Protein AF-A0A9P9JFK7-F1 (afdb_monomer_lite)

Structure (mmCIF, N/CA/C/O backbone):
data_AF-A0A9P9JFK7-F1
#
_entry.id   AF-A0A9P9JFK7-F1
#
loop_
_atom_site.group_PDB
_atom_site.id
_atom_site.type_symbol
_atom_site.label_atom_id
_atom_site.label_alt_id
_atom_site.label_comp_id
_atom_site.label_asym_id
_atom_site.label_entity_id
_atom_site.label_seq_id
_atom_site.pdbx_PDB_ins_code
_atom_site.Cartn_x
_atom_site.Cartn_y
_atom_site.Cartn_z
_atom_site.occupancy
_atom_site.B_iso_or_equiv
_atom_site.auth_seq_id
_atom_site.auth_comp_id
_atom_si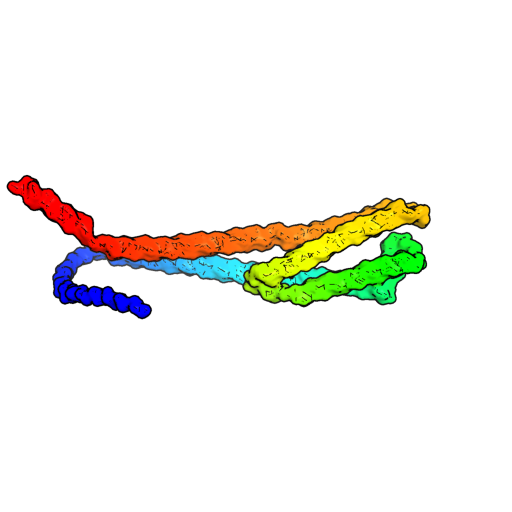te.auth_asym_id
_atom_site.auth_atom_id
_atom_site.pdbx_PDB_model_num
ATOM 1 N N . MET A 1 1 ? -0.929 -32.635 46.519 1.00 43.97 1 MET A N 1
ATOM 2 C CA . MET A 1 1 ? -2.375 -32.685 46.821 1.00 43.97 1 MET A CA 1
ATOM 3 C C . MET A 1 1 ? -2.614 -31.810 48.036 1.00 43.97 1 MET A C 1
ATOM 5 O O . MET A 1 1 ? -2.238 -32.210 49.127 1.00 43.97 1 MET A O 1
ATOM 9 N N . ALA A 1 2 ? -3.099 -30.586 47.836 1.00 44.00 2 ALA A N 1
ATOM 10 C CA . ALA A 1 2 ? -3.353 -29.642 48.920 1.00 44.00 2 ALA A CA 1
ATOM 11 C C . ALA A 1 2 ? -4.861 -29.598 49.185 1.00 44.00 2 ALA A C 1
ATOM 13 O O . ALA A 1 2 ? -5.643 -29.250 48.302 1.00 44.00 2 ALA A O 1
ATOM 14 N N . THR A 1 3 ? -5.247 -30.025 50.381 1.00 51.81 3 THR A N 1
ATOM 15 C CA . THR A 1 3 ? -6.628 -30.091 50.855 1.00 51.81 3 THR A CA 1
ATOM 16 C C . THR A 1 3 ? -7.086 -28.685 51.229 1.00 51.81 3 THR A C 1
ATOM 18 O O . THR A 1 3 ? -6.552 -28.082 52.158 1.00 51.81 3 THR A O 1
ATOM 21 N N . VAL A 1 4 ? -8.043 -28.145 50.474 1.00 56.25 4 VAL A N 1
ATOM 22 C CA . VAL A 1 4 ? -8.645 -26.830 50.721 1.00 56.25 4 VAL A CA 1
ATOM 23 C C . VAL A 1 4 ? -9.838 -27.015 51.651 1.00 56.25 4 VAL A C 1
ATOM 25 O O . VAL A 1 4 ? -10.854 -27.593 51.272 1.00 56.25 4 VAL A O 1
ATOM 28 N N . THR A 1 5 ? -9.695 -26.537 52.883 1.00 56.34 5 THR A N 1
ATOM 29 C CA . THR A 1 5 ? -10.728 -26.582 53.921 1.00 56.34 5 THR A CA 1
ATOM 30 C C . THR A 1 5 ? -11.676 -25.397 53.750 1.00 56.34 5 THR A C 1
ATOM 32 O O . THR A 1 5 ? -11.277 -24.246 53.914 1.00 56.34 5 THR A O 1
ATOM 35 N N . THR A 1 6 ? -12.933 -25.670 53.403 1.00 52.72 6 THR A N 1
ATOM 36 C CA . THR A 1 6 ? -14.000 -24.667 53.262 1.00 52.72 6 THR A CA 1
ATOM 37 C C . THR A 1 6 ? -14.708 -24.471 54.610 1.00 52.72 6 THR A C 1
ATOM 39 O O . THR A 1 6 ? -15.207 -25.455 55.160 1.00 52.72 6 THR A O 1
ATOM 42 N N . PRO A 1 7 ? -14.785 -23.251 55.176 1.00 58.31 7 PRO A N 1
ATOM 43 C CA . PRO A 1 7 ? -15.560 -23.017 56.389 1.00 58.31 7 PRO A CA 1
ATOM 44 C C . PRO A 1 7 ? -17.049 -22.837 56.057 1.00 58.31 7 PRO A C 1
ATOM 46 O O . PRO A 1 7 ? -17.429 -21.992 55.248 1.00 58.31 7 PRO A O 1
ATOM 49 N N . LEU A 1 8 ? -17.891 -23.643 56.705 1.00 50.69 8 LEU A N 1
ATOM 50 C CA . LEU A 1 8 ? -19.347 -23.505 56.718 1.00 50.69 8 LEU A CA 1
ATOM 51 C C . LEU A 1 8 ? -19.735 -22.341 57.641 1.00 50.69 8 LEU A C 1
ATOM 53 O O . LEU A 1 8 ? -19.472 -22.390 58.842 1.00 50.69 8 LEU A O 1
ATOM 57 N N . LEU A 1 9 ? -20.354 -21.300 57.077 1.00 51.19 9 LEU A N 1
ATOM 58 C CA . LEU A 1 9 ? -20.913 -20.179 57.835 1.00 51.19 9 LEU A CA 1
ATOM 59 C C . LEU A 1 9 ? -22.378 -20.442 58.233 1.00 51.19 9 LEU A C 1
ATOM 61 O O . LEU A 1 9 ? -23.133 -21.024 57.450 1.00 51.19 9 LEU A O 1
ATOM 65 N N . PRO A 1 10 ? -22.794 -19.992 59.430 1.00 49.00 10 PRO A N 1
ATOM 66 C CA . PRO A 1 10 ? -24.147 -20.163 59.937 1.00 49.00 10 PRO A CA 1
ATOM 67 C C . PRO A 1 10 ? -25.133 -19.211 59.242 1.00 49.00 10 PRO A C 1
ATOM 69 O O . PRO A 1 10 ? -24.972 -17.991 59.251 1.00 49.00 10 PRO A O 1
ATOM 72 N N . LEU A 1 11 ? -26.192 -19.790 58.675 1.00 43.53 11 LEU A N 1
ATOM 73 C CA . LEU A 1 11 ? -27.385 -19.091 58.198 1.00 43.53 11 LEU A CA 1
ATOM 74 C C . LEU A 1 11 ? -28.184 -18.567 59.401 1.00 43.53 11 LEU A C 1
ATOM 76 O O . LEU A 1 11 ? -29.055 -19.256 59.925 1.00 43.53 11 LEU A O 1
ATOM 80 N N . SER A 1 12 ? -27.885 -17.346 59.845 1.00 47.03 12 SER A N 1
ATOM 81 C CA . SER A 1 12 ? -28.769 -16.589 60.737 1.00 47.03 12 SER A CA 1
ATOM 82 C C . SER A 1 12 ? -29.648 -15.673 59.889 1.00 47.03 12 SER A C 1
ATOM 84 O O . SER A 1 12 ? -29.254 -14.571 59.508 1.00 47.03 12 SER A O 1
ATOM 86 N N . ALA A 1 13 ? -30.829 -16.172 59.526 1.00 48.50 13 ALA A N 1
ATOM 87 C CA . ALA A 1 13 ? -31.871 -15.390 58.880 1.00 48.50 13 ALA A CA 1
ATOM 88 C C . ALA A 1 13 ? -32.652 -14.620 59.954 1.00 48.50 13 ALA A C 1
ATOM 90 O O . ALA A 1 13 ? -33.636 -15.119 60.495 1.00 48.50 13 ALA A O 1
ATOM 91 N N . SER A 1 14 ? -32.208 -13.401 60.263 1.00 46.47 14 SER A N 1
ATOM 92 C CA . SER A 1 14 ? -33.042 -12.435 60.981 1.00 46.47 14 SER A CA 1
ATOM 93 C C . SER A 1 14 ? -33.839 -11.610 59.967 1.00 46.47 14 SER A C 1
ATOM 95 O O . SER A 1 14 ? -33.241 -11.028 59.059 1.00 46.47 14 SER A O 1
ATOM 97 N N . PRO A 1 15 ? -35.176 -11.537 60.087 1.00 47.28 15 PRO A N 1
ATOM 98 C CA . PRO A 1 15 ? -35.999 -10.701 59.228 1.00 47.28 15 PRO A CA 1
ATOM 99 C C . PRO A 1 15 ? -35.772 -9.232 59.599 1.00 47.28 15 PRO A C 1
ATOM 101 O O . PRO A 1 15 ? -36.312 -8.723 60.580 1.00 47.28 15 PRO A O 1
ATOM 104 N N . THR A 1 16 ? -34.932 -8.552 58.820 1.00 50.94 16 THR A N 1
ATOM 105 C CA . THR A 1 16 ? -34.732 -7.106 58.918 1.00 50.94 16 THR A CA 1
ATOM 106 C C . THR A 1 16 ? -36.047 -6.407 58.590 1.00 50.94 16 THR A C 1
ATOM 108 O O . THR A 1 16 ? -36.557 -6.506 57.474 1.00 50.94 16 THR A O 1
ATOM 111 N N . ALA A 1 17 ? -36.601 -5.723 59.592 1.00 49.28 17 ALA A N 1
ATOM 112 C CA . ALA A 1 17 ? -37.804 -4.917 59.482 1.00 49.28 17 ALA A CA 1
ATOM 113 C C . ALA A 1 17 ? -37.686 -3.939 58.303 1.00 49.28 17 ALA A C 1
ATOM 115 O O . ALA A 1 17 ? -36.758 -3.130 58.237 1.00 49.28 17 ALA A O 1
ATOM 116 N N . ALA A 1 18 ? -38.629 -4.050 57.366 1.00 50.47 18 ALA A N 1
ATOM 117 C CA . ALA A 1 18 ? -38.748 -3.189 56.203 1.00 50.47 18 ALA A CA 1
ATOM 118 C C . ALA A 1 18 ? -38.933 -1.737 56.660 1.00 50.47 18 ALA A C 1
ATOM 120 O O . ALA A 1 18 ? -39.998 -1.348 57.141 1.00 50.47 18 ALA A O 1
ATOM 121 N N . ALA A 1 19 ? -37.874 -0.939 56.527 1.00 54.25 19 ALA A N 1
ATOM 122 C CA . ALA A 1 19 ? -37.979 0.503 56.640 1.00 54.25 19 ALA A CA 1
ATOM 123 C C . ALA A 1 19 ? -38.933 1.009 55.539 1.00 54.25 19 ALA A C 1
ATOM 125 O O . ALA A 1 19 ? -38.822 0.553 54.395 1.00 54.25 19 ALA A O 1
ATOM 126 N N . PRO A 1 20 ? -39.870 1.920 55.853 1.00 56.12 20 PRO A N 1
ATOM 127 C CA . PRO A 1 20 ? -40.796 2.460 54.869 1.00 56.12 20 PRO A CA 1
ATOM 128 C C . PRO A 1 20 ? -40.000 3.189 53.783 1.00 56.12 20 PRO A C 1
ATOM 130 O O . PRO A 1 20 ? -39.385 4.225 54.037 1.00 56.12 20 PRO A O 1
ATOM 133 N N . MET A 1 21 ? -39.979 2.618 52.574 1.00 49.72 21 MET A N 1
ATOM 134 C CA . MET A 1 21 ? -39.457 3.295 51.392 1.00 49.72 21 MET A CA 1
ATOM 135 C C . MET A 1 21 ? -40.278 4.563 51.183 1.00 49.72 21 MET A C 1
ATOM 137 O O . MET A 1 21 ? -41.477 4.511 50.920 1.00 49.72 21 MET A O 1
ATOM 141 N N . THR A 1 22 ? -39.626 5.708 51.323 1.00 57.91 22 THR A N 1
ATOM 142 C CA . THR A 1 22 ? -40.198 7.000 50.974 1.00 57.91 22 THR A CA 1
ATOM 143 C C . THR A 1 22 ? -40.504 7.006 49.472 1.00 57.91 22 THR A C 1
ATOM 145 O O . THR A 1 22 ? -39.625 6.739 48.651 1.00 57.91 22 THR A O 1
ATOM 148 N N . GLU A 1 23 ? -41.754 7.307 49.099 1.00 60.56 23 GLU A N 1
ATOM 149 C CA . GLU A 1 23 ? -42.269 7.291 47.712 1.00 60.56 23 GLU A CA 1
ATOM 150 C C . GLU A 1 23 ? -41.411 8.086 46.703 1.00 60.56 23 GLU A C 1
ATOM 152 O O . GLU A 1 23 ? -41.471 7.835 45.501 1.00 60.56 23 GLU A O 1
ATOM 157 N N . GLY A 1 24 ? -40.546 8.997 47.162 1.00 63.44 24 GLY A N 1
ATOM 158 C CA . GLY A 1 24 ? -39.628 9.755 46.307 1.00 63.44 24 GLY A CA 1
ATOM 159 C C . GLY A 1 24 ? -38.473 8.949 45.690 1.00 63.44 24 GLY A C 1
ATOM 160 O O . GLY A 1 24 ? -37.972 9.330 44.632 1.00 63.44 24 GLY A O 1
ATOM 161 N N . ALA A 1 25 ? -38.048 7.834 46.296 1.00 67.75 25 ALA A N 1
ATOM 162 C CA . ALA A 1 25 ? -36.884 7.072 45.820 1.00 67.75 25 ALA A CA 1
ATOM 163 C C . ALA A 1 25 ? -37.172 6.269 44.536 1.00 67.75 25 ALA A C 1
ATOM 165 O O . ALA A 1 25 ? -36.294 6.115 43.683 1.00 67.75 25 ALA A O 1
ATOM 166 N N . ALA A 1 26 ? -38.414 5.808 44.362 1.00 75.38 26 ALA A N 1
ATOM 167 C CA . ALA A 1 26 ? -38.824 5.031 43.193 1.00 75.38 26 ALA A CA 1
ATOM 168 C C . ALA A 1 26 ? -38.758 5.859 41.895 1.00 75.38 26 ALA A C 1
ATOM 170 O O . ALA A 1 26 ? -38.279 5.374 40.869 1.00 75.38 26 ALA A O 1
ATOM 171 N N . GLY A 1 27 ? -39.153 7.138 41.953 1.00 79.56 27 GLY A N 1
ATOM 172 C CA . GLY A 1 27 ? -39.124 8.035 40.793 1.00 79.56 27 GLY A CA 1
ATOM 173 C C . GLY A 1 27 ? -37.708 8.356 40.300 1.00 79.56 27 GLY A C 1
ATOM 174 O O . GLY A 1 27 ? -37.465 8.392 39.091 1.00 79.56 27 GLY A O 1
ATOM 175 N N . GLN A 1 28 ? -36.747 8.532 41.215 1.00 81.25 28 GLN A N 1
ATOM 176 C CA . GLN A 1 28 ? -35.352 8.802 40.841 1.00 81.25 28 GLN A CA 1
ATOM 177 C C . GLN A 1 28 ? -34.676 7.591 40.191 1.00 81.25 28 GLN A C 1
ATOM 179 O O . GLN A 1 28 ? -33.957 7.744 39.202 1.00 81.25 28 GLN A O 1
ATOM 184 N N . LEU A 1 29 ? -34.947 6.385 40.697 1.00 80.62 29 LEU A N 1
ATOM 185 C CA . LEU A 1 29 ? -34.423 5.144 40.122 1.00 80.62 29 LEU A CA 1
ATOM 186 C C . LEU A 1 29 ? -34.910 4.939 38.683 1.00 80.62 29 LEU A C 1
ATOM 188 O O . LEU A 1 29 ? -34.126 4.575 37.805 1.00 80.62 29 LEU A O 1
ATOM 192 N N . GLN A 1 30 ? -36.178 5.250 38.417 1.00 83.56 30 GLN A N 1
ATOM 193 C CA . GLN A 1 30 ? -36.768 5.110 37.089 1.00 83.56 30 GLN A CA 1
ATOM 194 C C . GLN A 1 30 ? -36.198 6.121 36.080 1.00 83.56 30 GLN A C 1
ATOM 196 O O . GLN A 1 30 ? -35.908 5.753 34.940 1.00 83.56 30 GLN A O 1
ATOM 201 N N . GLN A 1 31 ? -35.943 7.367 36.501 1.00 86.38 31 GLN A N 1
ATOM 202 C CA . GLN A 1 31 ? -35.242 8.348 35.661 1.00 86.38 31 GLN A CA 1
ATOM 203 C C . GLN A 1 31 ? -33.793 7.943 35.371 1.00 86.38 31 GLN A C 1
ATOM 205 O O . GLN A 1 31 ? -33.301 8.155 34.259 1.00 86.38 31 GLN A O 1
ATOM 210 N N . HIS A 1 32 ? -33.099 7.357 36.348 1.00 83.69 32 HIS A N 1
ATOM 211 C CA . HIS A 1 32 ? -31.720 6.923 36.155 1.00 83.69 32 HIS A CA 1
ATOM 212 C C . HIS A 1 32 ? -31.632 5.749 35.171 1.00 83.69 32 HIS A C 1
ATOM 214 O O . HIS A 1 32 ? -30.811 5.780 34.255 1.00 83.69 32 HIS A O 1
ATOM 220 N N . LEU A 1 33 ? -32.546 4.780 35.284 1.00 87.19 33 LEU A N 1
ATOM 221 C CA . LEU A 1 33 ? -32.692 3.676 34.329 1.00 87.19 33 LEU A CA 1
ATOM 222 C C . LEU A 1 33 ? -32.995 4.170 32.908 1.00 87.19 33 LEU A C 1
ATOM 224 O O . LEU A 1 33 ? -32.393 3.685 31.950 1.00 87.19 33 LEU A O 1
ATOM 228 N N . GLN A 1 34 ? -33.866 5.173 32.760 1.00 89.94 34 GLN A N 1
ATOM 229 C CA . GLN A 1 34 ? -34.138 5.775 31.451 1.00 89.94 34 GLN A CA 1
ATOM 230 C C . GLN A 1 34 ? -32.903 6.453 30.847 1.00 89.94 34 GLN A C 1
ATOM 232 O O . GLN A 1 34 ? -32.628 6.259 29.662 1.00 89.94 34 GLN A O 1
ATOM 237 N N . ARG A 1 35 ? -32.117 7.200 31.638 1.00 91.81 35 ARG A N 1
ATOM 238 C CA . ARG A 1 35 ? -30.853 7.781 31.144 1.00 91.81 35 ARG A CA 1
ATOM 239 C C . ARG A 1 35 ? -29.856 6.714 30.719 1.00 91.81 35 ARG A C 1
ATOM 241 O O . ARG A 1 35 ? -29.206 6.885 29.690 1.00 91.81 35 ARG A O 1
ATOM 248 N N . TYR A 1 36 ? -29.765 5.626 31.476 1.00 84.62 36 TYR A N 1
ATOM 249 C CA . TYR A 1 36 ? -28.854 4.529 31.171 1.00 84.62 36 TYR A CA 1
ATOM 250 C C . TYR A 1 36 ? -29.189 3.873 29.830 1.00 84.62 36 TYR A C 1
ATOM 252 O O . TYR A 1 36 ? -28.306 3.698 28.991 1.00 84.62 36 TYR A O 1
ATOM 260 N N . HIS A 1 37 ? -30.474 3.601 29.581 1.00 90.38 37 HIS A N 1
ATOM 261 C CA . HIS A 1 37 ? -30.926 3.086 28.287 1.00 90.38 37 HIS A CA 1
ATOM 262 C C . HIS A 1 37 ? -30.597 4.039 27.138 1.00 90.38 37 HIS A C 1
ATOM 264 O O . HIS A 1 37 ? -30.153 3.596 26.080 1.00 90.38 37 HIS A O 1
ATOM 270 N N . HIS A 1 38 ? -30.761 5.345 27.349 1.00 89.94 38 HIS A N 1
ATOM 271 C CA . HIS A 1 38 ? -30.478 6.325 26.307 1.00 89.94 38 HIS A CA 1
ATOM 272 C C . HIS A 1 38 ? -28.982 6.419 25.974 1.00 89.94 38 HIS A C 1
ATOM 274 O O . HIS A 1 38 ? -28.623 6.463 24.799 1.00 89.94 38 HIS A O 1
ATOM 280 N N . HIS A 1 39 ? -28.104 6.369 26.981 1.00 84.19 39 HIS A N 1
ATOM 281 C CA . HIS A 1 39 ? -26.654 6.307 26.759 1.00 84.19 39 HIS A CA 1
ATOM 282 C C . HIS A 1 39 ? -26.241 5.023 26.038 1.00 84.19 39 HIS A C 1
ATOM 284 O O . HIS A 1 39 ? -25.466 5.068 25.084 1.00 84.19 39 HIS A O 1
ATOM 290 N N . GLN A 1 40 ? -26.799 3.877 26.429 1.00 87.25 40 GLN A N 1
ATOM 291 C CA . GLN A 1 40 ? -26.468 2.605 25.791 1.00 87.25 40 GLN A CA 1
ATOM 292 C C . GLN A 1 40 ? -26.880 2.581 24.310 1.00 87.25 40 GLN A C 1
ATOM 294 O O . GLN A 1 40 ? -26.140 2.089 23.459 1.00 87.25 40 GLN A O 1
ATOM 299 N N . GLN A 1 41 ? -28.031 3.173 23.990 1.00 88.06 41 GLN A N 1
ATOM 300 C CA . GLN A 1 41 ? -28.520 3.270 22.619 1.00 88.06 41 GLN A CA 1
ATOM 301 C C . GLN A 1 41 ? -27.680 4.231 21.764 1.00 88.06 41 GLN A C 1
ATOM 303 O O . GLN A 1 41 ? -27.429 3.954 20.592 1.00 88.06 41 GLN A O 1
ATOM 308 N N . GLN A 1 42 ? -27.186 5.329 22.345 1.00 85.56 42 GLN A N 1
ATOM 309 C CA . GLN A 1 42 ? -26.251 6.222 21.656 1.00 85.56 42 GLN A CA 1
ATOM 310 C C . GLN A 1 42 ? -24.925 5.527 21.337 1.00 85.56 42 GLN A C 1
ATOM 312 O O . GLN A 1 42 ? -24.439 5.654 20.213 1.00 85.56 42 GLN A O 1
ATOM 317 N N . HIS A 1 43 ? -24.383 4.736 22.266 1.00 79.50 43 HIS A N 1
ATOM 318 C CA . HIS A 1 43 ? -23.173 3.955 22.007 1.00 79.50 43 HIS A CA 1
ATOM 319 C C . HIS A 1 43 ? -23.376 2.916 20.897 1.00 79.50 43 HIS A C 1
ATOM 321 O O . HIS A 1 43 ? -22.512 2.782 20.034 1.00 79.50 43 HIS A O 1
ATOM 327 N N . GLN A 1 44 ? -24.528 2.240 20.846 1.00 82.81 44 GLN A N 1
ATOM 328 C CA . GLN A 1 44 ? -24.833 1.310 19.750 1.00 82.81 44 GLN A CA 1
ATOM 329 C C . GLN A 1 44 ? -24.952 2.014 18.394 1.00 82.81 44 GLN A C 1
ATOM 331 O O . GLN A 1 44 ? -24.413 1.523 17.404 1.00 82.81 44 GLN A O 1
ATOM 336 N N . ASN A 1 45 ? -25.605 3.178 18.337 1.00 83.94 45 ASN A N 1
ATOM 337 C CA . ASN A 1 45 ? -25.708 3.946 17.094 1.00 83.94 45 ASN A CA 1
ATOM 338 C C . ASN A 1 45 ? -24.345 4.472 16.624 1.00 83.94 45 ASN A C 1
ATOM 340 O O . ASN A 1 45 ? -24.070 4.449 15.426 1.00 83.94 45 ASN A O 1
ATOM 344 N N . GLN A 1 46 ? -23.474 4.902 17.542 1.00 80.06 46 GLN A N 1
ATOM 345 C CA . GLN A 1 46 ? -22.106 5.299 17.194 1.00 80.06 46 GLN A CA 1
ATOM 346 C C . GLN A 1 46 ? -21.280 4.112 16.692 1.00 80.06 46 GLN A C 1
ATOM 348 O O . GLN A 1 46 ? -20.583 4.247 15.691 1.00 80.06 46 GLN A O 1
ATOM 353 N N . GLN A 1 47 ? -21.409 2.935 17.310 1.00 75.75 47 GLN A N 1
ATOM 354 C CA . GLN A 1 47 ? -20.735 1.719 16.846 1.00 75.75 47 GLN A CA 1
ATOM 355 C C . GLN A 1 47 ? -21.240 1.262 15.471 1.00 75.75 47 GLN A C 1
ATOM 357 O O . GLN A 1 47 ? -20.442 0.837 14.641 1.00 75.75 47 GLN A O 1
ATOM 362 N N . GLN A 1 48 ? -22.539 1.392 15.188 1.00 74.75 48 GLN A N 1
ATOM 363 C CA . GLN A 1 48 ? -23.091 1.088 13.863 1.00 74.75 48 GLN A CA 1
ATOM 364 C C . GLN A 1 48 ? -22.663 2.101 12.796 1.00 74.75 48 GLN A C 1
ATOM 366 O O . GLN A 1 48 ? -22.423 1.712 11.653 1.00 74.75 48 GLN A O 1
ATOM 371 N N . ALA A 1 49 ? -22.564 3.385 13.148 1.00 71.50 49 ALA A N 1
ATOM 372 C CA . ALA A 1 49 ? -22.078 4.417 12.237 1.00 71.50 49 ALA A CA 1
ATOM 373 C C . ALA A 1 49 ? -20.587 4.224 11.916 1.00 71.50 49 ALA A C 1
ATOM 375 O O . ALA A 1 49 ? -20.226 4.225 10.741 1.00 71.50 49 ALA A O 1
ATOM 376 N N . ALA A 1 50 ? -19.761 3.966 12.936 1.00 68.25 50 ALA A N 1
ATOM 377 C CA . ALA A 1 50 ? -18.335 3.680 12.781 1.00 68.25 50 ALA A CA 1
ATOM 378 C C . ALA A 1 50 ? -18.093 2.378 11.999 1.00 68.25 50 ALA A C 1
ATOM 380 O O . ALA A 1 50 ? -17.339 2.356 11.035 1.00 68.25 50 ALA A O 1
ATOM 381 N N . GLY A 1 51 ? -18.833 1.308 12.305 1.00 69.94 51 GLY A N 1
ATOM 382 C CA . GLY A 1 51 ? -18.711 0.051 11.563 1.00 69.94 51 GLY A CA 1
ATOM 383 C C . GLY A 1 51 ? -19.054 0.181 10.074 1.00 69.94 51 GLY A C 1
ATOM 384 O O . GLY A 1 51 ? -18.613 -0.632 9.267 1.00 69.94 51 GLY A O 1
ATOM 385 N N . ARG A 1 52 ? -19.824 1.203 9.672 1.00 69.62 52 ARG A N 1
ATOM 386 C CA . ARG A 1 52 ? -20.157 1.444 8.263 1.00 69.62 52 ARG A CA 1
ATOM 387 C C . ARG A 1 52 ? -19.044 2.181 7.517 1.00 69.62 52 ARG A C 1
ATOM 389 O O . ARG A 1 52 ? -18.783 1.807 6.373 1.00 69.62 52 ARG A O 1
ATOM 396 N N . SER A 1 53 ? -18.398 3.176 8.133 1.00 69.06 53 SER A N 1
ATOM 397 C CA . SER A 1 53 ? -17.240 3.871 7.542 1.00 69.06 53 SER A CA 1
ATOM 398 C C . SER A 1 53 ? -16.067 2.917 7.333 1.00 69.06 53 SER A C 1
ATOM 400 O O . SER A 1 53 ? -15.525 2.862 6.227 1.00 69.06 53 SER A O 1
ATOM 402 N N . ASP A 1 54 ? -15.809 2.053 8.317 1.00 72.56 54 ASP A N 1
ATOM 403 C CA . ASP A 1 54 ? -14.699 1.096 8.298 1.00 72.56 54 ASP A CA 1
ATOM 404 C C . ASP A 1 54 ? -14.788 0.156 7.074 1.00 72.56 54 ASP A C 1
ATOM 406 O O . ASP A 1 54 ? -13.787 -0.194 6.451 1.00 72.56 54 ASP A O 1
ATOM 410 N N . THR A 1 55 ? -16.005 -0.199 6.635 1.00 77.25 55 THR A N 1
ATOM 411 C CA . THR A 1 55 ? -16.187 -1.072 5.458 1.00 77.25 55 THR A CA 1
ATOM 412 C C . THR A 1 55 ? -15.894 -0.408 4.115 1.00 77.25 55 THR A C 1
ATOM 414 O O . THR A 1 55 ? -15.568 -1.114 3.158 1.00 77.25 55 THR A O 1
ATOM 417 N N . VAL A 1 56 ? -16.054 0.913 3.994 1.00 82.62 56 VAL A N 1
ATOM 418 C CA . VAL A 1 56 ? -15.812 1.627 2.730 1.00 82.62 56 VAL A CA 1
ATOM 419 C C . VAL A 1 56 ? -14.320 1.879 2.562 1.00 82.62 56 VAL A C 1
ATOM 421 O O . VAL A 1 56 ? -13.779 1.596 1.494 1.00 82.62 56 VAL A O 1
ATOM 424 N N . GLU A 1 57 ? -13.652 2.314 3.626 1.00 78.69 57 GLU A N 1
ATOM 425 C CA . GLU A 1 57 ? -12.203 2.534 3.665 1.00 78.69 57 GLU A CA 1
ATOM 426 C C . GLU A 1 57 ? -11.448 1.233 3.375 1.00 78.69 57 GLU A C 1
ATOM 428 O O . GLU A 1 57 ? -10.664 1.172 2.426 1.00 78.69 57 GLU A O 1
ATOM 433 N N . ALA A 1 58 ? -11.823 0.144 4.055 1.00 77.50 58 ALA A N 1
ATOM 434 C CA . ALA A 1 58 ? -11.287 -1.195 3.815 1.00 77.50 58 ALA A CA 1
ATOM 435 C C . ALA A 1 58 ? -11.437 -1.656 2.351 1.00 77.50 58 ALA A C 1
ATOM 437 O O . ALA A 1 58 ? -10.568 -2.336 1.794 1.00 77.50 58 ALA A O 1
ATOM 438 N N . ARG A 1 59 ? -12.549 -1.305 1.689 1.00 80.88 59 ARG A N 1
ATOM 439 C CA . ARG A 1 59 ? -12.773 -1.642 0.272 1.00 80.88 59 ARG A CA 1
ATOM 440 C C . ARG A 1 59 ? -11.887 -0.817 -0.648 1.00 80.88 59 ARG A C 1
ATOM 442 O O . ARG A 1 59 ? -11.305 -1.389 -1.568 1.00 80.88 59 ARG A O 1
ATOM 449 N N . ILE A 1 60 ? -11.795 0.491 -0.420 1.00 83.75 60 ILE A N 1
ATOM 450 C CA . ILE A 1 60 ? -10.968 1.393 -1.232 1.00 83.75 60 ILE A CA 1
ATOM 451 C C . ILE A 1 60 ? -9.500 0.987 -1.114 1.00 83.75 60 ILE A C 1
ATOM 453 O O . ILE A 1 60 ? -8.834 0.821 -2.133 1.00 83.75 60 ILE A O 1
ATOM 457 N N . GLN A 1 61 ? -9.028 0.720 0.100 1.00 80.88 61 GLN A N 1
ATOM 458 C CA . GLN A 1 61 ? -7.671 0.259 0.361 1.00 80.88 61 GLN A CA 1
ATOM 459 C C . GLN A 1 61 ? -7.389 -1.082 -0.329 1.00 80.88 61 GLN A C 1
ATOM 461 O O . GLN A 1 61 ? -6.378 -1.227 -1.014 1.00 80.88 61 GLN A O 1
ATOM 466 N N . ARG A 1 62 ? -8.313 -2.053 -0.252 1.00 81.19 62 ARG A N 1
ATOM 467 C CA . ARG A 1 62 ? -8.174 -3.333 -0.965 1.00 81.19 62 ARG A CA 1
ATOM 468 C C . ARG A 1 62 ? -8.068 -3.134 -2.476 1.00 81.19 62 ARG A C 1
ATOM 470 O O . ARG A 1 62 ? -7.266 -3.805 -3.123 1.00 81.19 62 ARG A O 1
ATOM 477 N N . VAL A 1 63 ? -8.869 -2.233 -3.041 1.00 85.00 63 VAL A N 1
ATOM 478 C CA . VAL A 1 63 ? -8.803 -1.904 -4.470 1.00 85.00 63 VAL A CA 1
ATOM 479 C C . VAL A 1 63 ? -7.476 -1.225 -4.802 1.00 85.00 63 VAL A C 1
ATOM 481 O O . VAL A 1 63 ? -6.854 -1.607 -5.789 1.00 85.00 63 VAL A O 1
ATOM 484 N N . ALA A 1 64 ? -7.002 -0.292 -3.976 1.00 83.75 64 ALA A N 1
ATOM 485 C CA . ALA A 1 64 ? -5.723 0.387 -4.166 1.00 83.75 64 ALA A CA 1
ATOM 486 C C . ALA A 1 64 ? -4.548 -0.603 -4.142 1.00 83.75 64 ALA A C 1
ATOM 488 O O . ALA A 1 64 ? -3.786 -0.666 -5.106 1.00 83.75 64 ALA A O 1
ATOM 489 N N . ILE A 1 65 ? -4.466 -1.451 -3.111 1.00 81.94 65 ILE A N 1
ATOM 490 C CA . ILE A 1 65 ? -3.434 -2.491 -2.982 1.00 81.94 65 ILE A CA 1
ATOM 491 C C . ILE A 1 65 ? -3.516 -3.461 -4.166 1.00 81.94 65 ILE A C 1
ATOM 493 O O . ILE A 1 65 ? -2.509 -3.734 -4.813 1.00 81.94 65 ILE A O 1
ATOM 497 N N . SER A 1 66 ? -4.711 -3.948 -4.513 1.00 85.25 66 SER A N 1
ATOM 498 C CA . SER A 1 66 ? -4.879 -4.870 -5.644 1.00 85.25 66 SER A CA 1
ATOM 499 C C . SER A 1 66 ? -4.467 -4.241 -6.974 1.00 85.25 66 SER A C 1
ATOM 501 O O . SER A 1 66 ? -3.861 -4.913 -7.806 1.00 85.25 66 SER A O 1
ATOM 503 N N . THR A 1 67 ? -4.799 -2.969 -7.190 1.00 84.62 67 THR A N 1
ATOM 504 C CA . THR A 1 67 ? -4.428 -2.248 -8.412 1.00 84.62 67 THR A CA 1
ATOM 505 C C . THR A 1 67 ? -2.918 -2.066 -8.469 1.00 84.62 67 THR A C 1
ATOM 507 O O . THR A 1 67 ? -2.316 -2.322 -9.505 1.00 84.62 67 THR A O 1
ATOM 510 N N . PHE A 1 68 ? -2.290 -1.725 -7.346 1.00 82.75 68 PHE A N 1
ATOM 511 C CA . PHE A 1 68 ? -0.842 -1.597 -7.235 1.00 82.75 68 PHE A CA 1
ATOM 512 C C . PHE A 1 68 ? -0.112 -2.913 -7.547 1.00 82.75 68 PHE A C 1
ATOM 514 O O . PHE A 1 68 ? 0.825 -2.922 -8.346 1.00 82.75 68 PHE A O 1
ATOM 521 N N . VAL A 1 69 ? -0.588 -4.042 -7.009 1.00 86.75 69 VAL A N 1
ATOM 522 C CA . VAL A 1 69 ? -0.050 -5.379 -7.325 1.00 86.75 69 VAL A CA 1
ATOM 523 C C . VAL A 1 69 ? -0.178 -5.691 -8.809 1.00 86.75 69 VAL A C 1
ATOM 525 O O . VAL A 1 69 ? 0.789 -6.134 -9.425 1.00 86.75 69 VAL A O 1
ATOM 528 N N . LEU A 1 70 ? -1.351 -5.439 -9.395 1.00 88.12 70 LEU A N 1
ATOM 529 C CA . LEU A 1 70 ? -1.591 -5.686 -10.816 1.00 88.12 70 LEU A CA 1
ATOM 530 C C . LEU A 1 70 ? -0.690 -4.823 -11.697 1.00 88.12 70 LEU A C 1
ATOM 532 O O . LEU A 1 70 ? -0.068 -5.343 -12.619 1.00 88.12 70 LEU A O 1
ATOM 536 N N . VAL A 1 71 ? -0.581 -3.526 -11.405 1.00 85.50 71 VAL A N 1
ATOM 537 C CA . VAL A 1 71 ? 0.276 -2.601 -12.155 1.00 85.50 71 VAL A CA 1
ATOM 538 C C . VAL A 1 71 ? 1.728 -3.066 -12.114 1.00 85.50 71 VAL A C 1
ATOM 540 O O . VAL A 1 71 ? 2.364 -3.139 -13.163 1.00 85.50 71 VAL A O 1
ATOM 543 N N . ARG A 1 72 ? 2.243 -3.458 -10.942 1.00 86.00 72 ARG A N 1
ATOM 544 C CA . ARG A 1 72 ? 3.620 -3.961 -10.814 1.00 86.00 72 ARG A CA 1
ATOM 545 C C . ARG A 1 72 ? 3.816 -5.286 -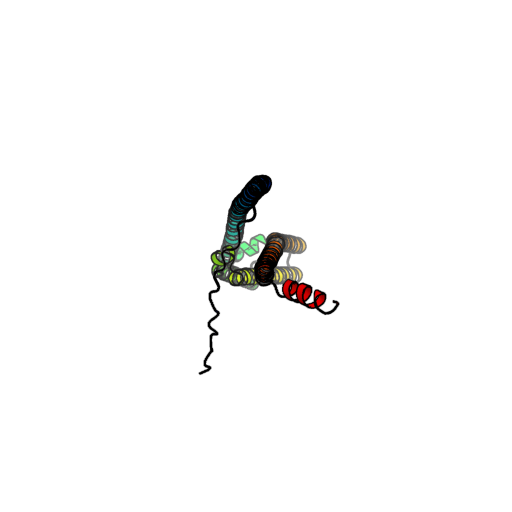11.525 1.00 86.00 72 ARG A C 1
ATOM 547 O O . ARG A 1 72 ? 4.802 -5.447 -12.234 1.00 86.00 72 ARG A O 1
ATOM 554 N N . PHE A 1 73 ? 2.859 -6.201 -11.414 1.00 90.88 73 PHE A N 1
ATOM 555 C CA . PHE A 1 73 ? 2.912 -7.467 -12.130 1.00 90.88 73 PHE A CA 1
ATOM 556 C C . PHE A 1 73 ? 2.956 -7.259 -13.649 1.00 90.88 73 PHE A C 1
ATOM 558 O O . PHE A 1 73 ? 3.817 -7.823 -14.318 1.00 90.88 73 PHE A O 1
ATOM 565 N N . PHE A 1 74 ? 2.074 -6.419 -14.200 1.00 91.56 74 PHE A N 1
ATOM 566 C CA . PHE A 1 74 ? 2.047 -6.139 -15.636 1.00 91.56 74 PHE A CA 1
ATOM 567 C C . PHE A 1 74 ? 3.274 -5.358 -16.103 1.00 91.56 74 PHE A C 1
ATOM 569 O O . PHE A 1 74 ? 3.815 -5.682 -17.160 1.00 91.56 74 PHE A O 1
ATOM 576 N N . ARG A 1 75 ? 3.755 -4.385 -15.317 1.00 87.50 75 ARG A N 1
ATOM 577 C CA . ARG A 1 75 ? 5.022 -3.690 -15.583 1.00 87.50 75 ARG A CA 1
ATOM 578 C C . ARG A 1 75 ? 6.162 -4.700 -15.651 1.00 87.50 75 ARG A C 1
ATOM 580 O O . ARG A 1 75 ? 6.854 -4.764 -16.666 1.00 87.50 75 ARG A O 1
ATOM 587 N N . GLY A 1 76 ? 6.288 -5.546 -14.635 1.00 89.38 76 GLY A N 1
ATOM 588 C CA . GLY A 1 76 ? 7.327 -6.560 -14.564 1.00 89.38 76 GLY A CA 1
ATOM 589 C C . GLY A 1 76 ? 7.270 -7.551 -15.720 1.00 89.38 76 GLY A C 1
ATOM 590 O O . GLY A 1 76 ? 8.265 -7.777 -16.405 1.00 89.38 76 GLY A O 1
ATOM 591 N N . LEU A 1 77 ? 6.076 -8.067 -16.013 1.00 93.06 77 LEU A N 1
ATOM 592 C CA . LEU A 1 77 ? 5.838 -8.972 -17.133 1.00 93.06 77 LEU A CA 1
ATOM 593 C C . LEU A 1 77 ? 6.182 -8.319 -18.475 1.00 93.06 77 LEU A C 1
ATOM 595 O O . LEU A 1 77 ? 6.816 -8.955 -19.314 1.00 93.06 77 LEU A O 1
ATOM 599 N N . SER A 1 78 ? 5.816 -7.049 -18.673 1.00 90.31 78 SER A N 1
ATOM 600 C CA . SER A 1 78 ? 6.142 -6.316 -19.899 1.00 90.31 78 SER A CA 1
ATOM 601 C C . SER A 1 78 ? 7.651 -6.148 -20.086 1.00 90.31 78 SER A C 1
ATOM 603 O O . SER A 1 78 ? 8.144 -6.329 -21.196 1.00 90.31 78 SER A O 1
ATOM 605 N N . LEU A 1 79 ? 8.396 -5.902 -19.003 1.00 88.25 79 LEU A N 1
ATOM 606 C CA . LEU A 1 79 ? 9.852 -5.767 -19.032 1.00 88.25 79 LEU A CA 1
ATOM 607 C C . LEU A 1 79 ? 10.573 -7.102 -19.243 1.00 88.25 79 LEU A C 1
ATOM 609 O O . LEU A 1 79 ? 11.631 -7.123 -19.861 1.00 88.25 79 LEU A O 1
ATOM 613 N N . VAL A 1 80 ? 10.000 -8.215 -18.780 1.00 92.06 80 VAL A N 1
ATOM 614 C CA . VAL A 1 80 ? 10.551 -9.559 -19.021 1.00 92.06 80 VAL A CA 1
ATOM 615 C C . VAL A 1 80 ? 10.277 -10.028 -20.449 1.00 92.06 80 VAL A C 1
ATOM 617 O O . VAL A 1 80 ? 11.179 -10.522 -21.121 1.00 92.06 80 VAL A O 1
ATOM 620 N N . VAL A 1 81 ? 9.037 -9.887 -20.926 1.00 94.31 81 VAL A N 1
ATOM 621 C CA . VAL A 1 81 ? 8.635 -10.350 -22.266 1.00 94.31 81 VAL A CA 1
ATOM 622 C C . VAL A 1 81 ? 9.208 -9.441 -23.348 1.00 94.31 81 VAL A C 1
ATOM 624 O O . VAL A 1 81 ? 9.608 -9.911 -24.414 1.00 94.31 81 VAL A O 1
ATOM 627 N N . TYR A 1 82 ? 9.242 -8.134 -23.089 1.00 92.81 82 TYR A N 1
ATOM 628 C CA . TYR A 1 82 ? 9.639 -7.138 -24.070 1.00 92.81 82 TYR A CA 1
ATOM 629 C C . TYR A 1 82 ? 10.428 -5.979 -23.427 1.00 92.81 82 TYR A C 1
ATOM 631 O O . TYR A 1 82 ? 9.957 -4.838 -23.394 1.00 92.81 82 TYR A O 1
ATOM 639 N N . PRO A 1 83 ? 11.676 -6.233 -22.970 1.00 88.19 83 PRO A N 1
ATOM 640 C CA . PRO A 1 83 ? 12.513 -5.241 -22.279 1.00 88.19 83 PRO A CA 1
ATOM 641 C C . PRO A 1 83 ? 12.744 -3.972 -23.105 1.00 88.19 83 PRO A C 1
ATOM 643 O O . PRO A 1 83 ? 12.874 -2.878 -22.559 1.00 88.19 83 PRO A O 1
ATOM 646 N N . ARG A 1 84 ? 12.712 -4.097 -24.439 1.00 87.38 84 ARG A N 1
ATOM 647 C CA . ARG A 1 84 ? 12.820 -2.967 -25.365 1.00 87.38 84 ARG A CA 1
ATOM 648 C C . ARG A 1 84 ? 11.746 -1.906 -25.148 1.00 87.38 84 ARG A C 1
ATOM 650 O O . ARG A 1 84 ? 12.053 -0.736 -25.308 1.00 87.38 84 ARG A O 1
ATOM 657 N N . PHE A 1 85 ? 10.520 -2.268 -24.774 1.00 84.38 85 PHE A N 1
ATOM 658 C CA . PHE A 1 85 ? 9.453 -1.282 -24.560 1.00 84.38 85 PHE A CA 1
ATOM 659 C C . PHE A 1 85 ? 9.715 -0.378 -23.357 1.00 84.38 85 PHE A C 1
ATOM 661 O O . PHE A 1 85 ? 9.504 0.827 -23.453 1.00 84.38 85 PHE A O 1
ATOM 668 N N . GLY A 1 86 ? 10.250 -0.932 -22.265 1.00 77.62 86 GLY A N 1
ATOM 669 C CA . GLY A 1 86 ? 10.675 -0.127 -21.119 1.00 77.62 86 GLY A CA 1
ATOM 670 C C . GLY A 1 86 ? 11.834 0.804 -21.460 1.00 77.62 86 GLY A C 1
ATOM 671 O O . GLY A 1 86 ? 11.818 1.972 -21.088 1.00 77.62 86 GLY A O 1
ATOM 672 N N . LEU A 1 87 ? 12.806 0.304 -22.227 1.00 82.31 87 LEU A N 1
ATOM 673 C CA . LEU A 1 87 ? 13.958 1.094 -22.668 1.00 82.31 87 LEU A CA 1
ATOM 674 C C . LEU A 1 87 ? 13.561 2.208 -23.646 1.00 82.31 87 LEU A C 1
ATOM 676 O O . LEU A 1 87 ? 14.074 3.313 -23.527 1.00 82.31 87 LEU A O 1
ATOM 680 N N . TYR A 1 88 ? 12.601 1.959 -24.545 1.00 82.94 88 TYR A N 1
ATOM 681 C CA . TYR A 1 88 ? 12.062 2.978 -25.454 1.00 82.94 88 TYR A CA 1
ATOM 682 C C . TYR A 1 88 ? 11.389 4.131 -24.709 1.00 82.94 88 TYR A C 1
ATOM 684 O O . TYR A 1 88 ? 11.533 5.280 -25.111 1.00 82.94 88 TYR A O 1
ATOM 692 N N . ALA A 1 89 ? 10.666 3.844 -23.623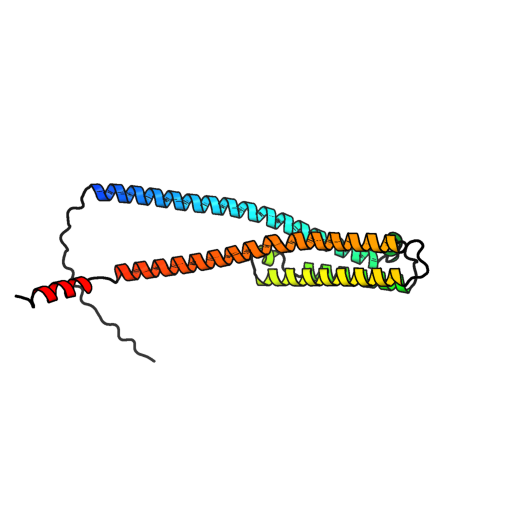 1.00 77.81 89 ALA A N 1
ATOM 693 C CA . ALA A 1 89 ? 10.040 4.885 -22.809 1.00 77.81 89 ALA A CA 1
ATOM 694 C C . ALA A 1 89 ? 11.067 5.762 -22.071 1.00 77.81 89 ALA A C 1
ATOM 696 O O . ALA A 1 89 ? 10.770 6.904 -21.730 1.00 77.81 89 ALA A O 1
ATOM 697 N N . LEU A 1 90 ? 12.262 5.221 -21.830 1.00 71.94 90 LEU A N 1
ATOM 698 C CA . LEU A 1 90 ? 13.366 5.884 -21.141 1.00 71.94 90 LEU A CA 1
ATOM 699 C C . LEU A 1 90 ? 14.426 6.440 -22.108 1.00 71.94 90 LEU A C 1
ATOM 701 O O . LEU A 1 90 ? 15.436 6.956 -21.645 1.00 71.94 90 LEU A O 1
ATOM 705 N N . ASP A 1 91 ? 14.198 6.333 -23.422 1.00 77.69 91 ASP A N 1
ATOM 706 C CA . ASP A 1 91 ? 15.134 6.735 -24.483 1.00 77.69 91 ASP A CA 1
ATOM 707 C C . ASP A 1 91 ? 16.537 6.103 -24.336 1.00 77.69 91 ASP A C 1
ATOM 709 O O . ASP A 1 91 ? 17.564 6.713 -24.624 1.00 77.69 91 ASP A O 1
ATOM 713 N N . VAL A 1 92 ? 16.585 4.855 -23.849 1.00 74.81 92 VAL A N 1
ATOM 714 C CA . VAL A 1 92 ? 17.838 4.130 -23.590 1.00 74.81 92 VAL A CA 1
ATOM 715 C C . VAL A 1 92 ? 18.210 3.274 -24.799 1.00 74.81 92 VAL A C 1
ATOM 717 O O . VAL A 1 92 ? 17.380 2.468 -25.243 1.00 74.81 92 VAL A O 1
ATOM 720 N N . PRO A 1 93 ? 19.454 3.356 -25.309 1.00 81.12 93 PRO A N 1
ATOM 721 C CA . PRO A 1 93 ? 19.913 2.468 -26.367 1.00 81.12 93 PRO A CA 1
ATOM 722 C C . PRO A 1 93 ? 19.767 0.996 -25.954 1.00 81.12 93 PRO A C 1
ATOM 724 O O . PRO A 1 93 ? 20.052 0.591 -24.819 1.00 81.12 93 PRO A O 1
ATOM 727 N N . SER A 1 94 ? 19.271 0.173 -26.885 1.00 83.50 94 SER A N 1
ATOM 728 C CA . SER A 1 94 ? 18.999 -1.244 -26.628 1.00 83.50 94 SER A CA 1
ATOM 729 C C . SER A 1 94 ? 20.279 -2.078 -26.707 1.00 83.50 94 SER A C 1
ATOM 731 O O . SER A 1 94 ? 20.443 -2.908 -27.606 1.00 83.50 94 SER A O 1
ATOM 733 N N . ASP A 1 95 ? 21.184 -1.852 -25.769 1.00 88.12 95 ASP A N 1
ATOM 734 C CA . ASP A 1 95 ? 22.355 -2.688 -25.568 1.00 88.12 95 ASP A CA 1
ATOM 735 C C . ASP A 1 95 ? 21.971 -3.991 -24.859 1.00 88.12 95 ASP A C 1
ATOM 737 O O . ASP A 1 95 ? 20.950 -4.101 -24.172 1.00 88.12 95 ASP A O 1
ATOM 741 N N . GLY A 1 96 ? 22.803 -5.023 -25.018 1.00 88.00 96 GLY A N 1
ATOM 742 C CA . GLY A 1 96 ? 22.565 -6.310 -24.359 1.00 88.00 96 GLY A CA 1
ATOM 743 C C . GLY A 1 96 ? 22.498 -6.184 -22.830 1.00 88.00 96 GLY A C 1
ATOM 744 O O . GLY A 1 96 ? 21.683 -6.848 -22.189 1.00 88.00 96 GLY A O 1
ATOM 745 N N . SER A 1 97 ? 23.303 -5.288 -22.251 1.00 84.81 97 SER A N 1
ATOM 746 C CA . SER A 1 97 ? 23.336 -5.006 -20.811 1.00 84.81 97 SER A CA 1
ATOM 747 C C . SER A 1 97 ? 22.086 -4.269 -20.323 1.00 84.81 97 SER A C 1
ATOM 749 O O . SER A 1 97 ? 21.527 -4.659 -19.298 1.00 84.81 97 SER A O 1
ATOM 751 N N . SER A 1 98 ? 21.595 -3.267 -21.060 1.00 83.25 98 SER A N 1
ATOM 752 C CA . SER A 1 98 ? 20.374 -2.533 -20.701 1.00 83.25 98 SER A CA 1
ATOM 753 C C . SER A 1 98 ? 19.131 -3.420 -20.817 1.00 83.25 98 SER A C 1
ATOM 755 O O . SER A 1 98 ? 18.264 -3.384 -19.944 1.00 83.25 98 SER A O 1
ATOM 757 N N . CYS A 1 99 ? 19.082 -4.317 -21.811 1.00 87.56 99 CYS A N 1
ATOM 758 C CA . CYS A 1 99 ? 18.029 -5.332 -21.917 1.00 87.56 99 CYS A CA 1
ATOM 759 C C . CYS A 1 99 ? 18.051 -6.325 -20.744 1.00 87.56 99 CYS A C 1
ATOM 761 O O . CYS A 1 99 ? 16.991 -6.693 -20.228 1.00 87.56 99 CYS A O 1
ATOM 763 N N . MET A 1 100 ? 19.240 -6.754 -20.303 1.00 88.50 100 MET A N 1
ATOM 764 C CA . MET A 1 100 ? 19.386 -7.643 -19.148 1.00 88.50 100 MET A CA 1
ATOM 765 C C . MET A 1 100 ? 18.953 -6.949 -17.850 1.00 88.50 100 MET A C 1
ATOM 767 O O . MET A 1 100 ? 18.213 -7.537 -17.064 1.00 88.50 100 MET A O 1
ATOM 771 N N . LEU A 1 101 ? 19.351 -5.690 -17.651 1.00 85.50 101 LEU A N 1
ATOM 772 C CA . LEU A 1 101 ? 18.961 -4.886 -16.492 1.00 85.50 101 LEU A CA 1
ATOM 773 C C . LEU A 1 101 ? 17.444 -4.645 -16.454 1.00 85.50 101 LEU A C 1
ATOM 775 O O . LEU A 1 101 ? 16.820 -4.871 -15.419 1.00 85.50 101 LEU A O 1
ATOM 779 N N . ALA A 1 102 ? 16.832 -4.296 -17.589 1.00 87.94 102 ALA A N 1
ATOM 780 C CA . ALA A 1 102 ? 15.380 -4.169 -17.712 1.00 87.94 102 ALA A CA 1
ATOM 781 C C . ALA A 1 102 ? 14.656 -5.486 -17.375 1.00 87.94 102 ALA A C 1
ATOM 783 O O . ALA A 1 102 ? 13.667 -5.485 -16.644 1.00 87.94 102 ALA A O 1
ATOM 784 N N . SER A 1 103 ? 15.185 -6.622 -17.839 1.00 89.69 103 SER A N 1
ATOM 785 C CA . SER A 1 103 ? 14.616 -7.942 -17.535 1.00 89.69 103 SER A CA 1
ATOM 786 C C . SER A 1 103 ? 14.718 -8.283 -16.042 1.00 89.69 103 SER A C 1
ATOM 788 O O . SER A 1 103 ? 13.766 -8.808 -15.471 1.00 89.69 103 SER A O 1
ATOM 790 N N . LEU A 1 104 ? 15.840 -7.958 -15.386 1.00 86.69 104 LEU A N 1
ATOM 791 C CA . LEU A 1 104 ? 16.028 -8.163 -13.942 1.00 86.69 104 LEU A CA 1
ATOM 792 C C . LEU A 1 104 ? 15.077 -7.300 -13.110 1.00 86.69 104 LEU A C 1
ATOM 794 O O . LEU A 1 104 ? 14.471 -7.802 -12.161 1.00 86.69 104 LEU A O 1
ATOM 798 N N . ILE A 1 105 ? 14.901 -6.035 -13.502 1.00 86.75 105 ILE A N 1
ATOM 799 C CA . ILE A 1 105 ? 13.888 -5.144 -12.926 1.00 86.75 105 ILE A CA 1
ATOM 800 C C . ILE A 1 105 ? 12.499 -5.776 -13.060 1.00 86.75 105 ILE A C 1
ATOM 802 O O . ILE A 1 105 ? 11.742 -5.832 -12.091 1.00 86.75 105 ILE A O 1
ATOM 806 N N . GLY A 1 106 ? 12.193 -6.335 -14.233 1.00 89.56 106 GLY A N 1
ATOM 807 C CA . GLY A 1 106 ? 10.913 -6.980 -14.471 1.00 89.56 106 GLY A CA 1
ATOM 808 C C . GLY A 1 106 ? 10.668 -8.223 -13.609 1.00 89.56 106 GLY A C 1
ATOM 809 O O . GLY A 1 106 ? 9.593 -8.370 -13.027 1.00 89.56 106 GLY A O 1
ATOM 810 N N . VAL A 1 107 ? 11.669 -9.100 -13.465 1.00 90.56 107 VAL A N 1
ATOM 811 C CA . VAL A 1 107 ? 11.586 -10.280 -12.583 1.00 90.56 107 VAL A CA 1
ATOM 812 C C . VAL A 1 107 ? 11.347 -9.857 -11.138 1.00 90.56 107 VAL A C 1
ATOM 814 O O . VAL A 1 107 ? 10.510 -10.446 -10.453 1.00 90.56 107 VAL A O 1
ATOM 817 N N . ARG A 1 108 ? 12.045 -8.821 -10.673 1.00 86.81 108 ARG A N 1
ATOM 818 C CA . ARG A 1 108 ? 11.859 -8.293 -9.323 1.00 86.81 108 ARG A CA 1
ATOM 819 C C . ARG A 1 108 ? 10.429 -7.794 -9.107 1.00 86.81 108 ARG A C 1
ATOM 821 O O . ARG A 1 108 ? 9.829 -8.139 -8.092 1.00 86.81 108 ARG A O 1
ATOM 828 N N . ASP A 1 109 ? 9.865 -7.037 -10.041 1.00 87.88 109 ASP A N 1
ATOM 829 C CA . ASP A 1 109 ? 8.486 -6.555 -9.916 1.00 87.88 109 ASP A CA 1
ATOM 830 C C . ASP A 1 109 ? 7.471 -7.697 -9.819 1.00 87.88 109 ASP A C 1
ATOM 832 O O . ASP A 1 109 ? 6.530 -7.624 -9.029 1.00 87.88 109 ASP A O 1
ATOM 836 N N . ILE A 1 110 ? 7.691 -8.782 -10.568 1.00 91.12 110 ILE A N 1
ATOM 837 C CA . ILE A 1 110 ? 6.869 -9.995 -10.487 1.00 91.12 110 ILE A CA 1
ATOM 838 C C . ILE A 1 110 ? 7.013 -10.656 -9.110 1.00 91.12 110 ILE A C 1
ATOM 840 O O . ILE A 1 110 ? 6.009 -11.058 -8.523 1.00 91.12 110 ILE A O 1
ATOM 844 N N . LEU A 1 111 ? 8.233 -10.753 -8.570 1.00 89.81 111 LEU A N 1
ATOM 845 C CA . LEU A 1 111 ? 8.478 -11.326 -7.241 1.00 89.81 111 LEU A CA 1
ATOM 846 C C . LEU A 1 111 ? 7.838 -10.487 -6.129 1.00 89.81 111 LEU A C 1
ATOM 848 O O . LEU A 1 111 ? 7.207 -11.048 -5.238 1.00 89.81 111 LEU A O 1
ATOM 852 N N . LEU A 1 112 ? 7.951 -9.158 -6.193 1.00 85.19 112 LEU A N 1
ATOM 853 C CA . LEU A 1 112 ? 7.316 -8.248 -5.237 1.00 85.19 112 LEU A CA 1
ATOM 854 C C . LEU A 1 112 ? 5.788 -8.314 -5.323 1.00 85.19 112 LEU A C 1
ATOM 856 O O . LEU A 1 112 ? 5.124 -8.387 -4.291 1.00 85.19 112 LEU A O 1
ATOM 860 N N . ALA A 1 113 ? 5.228 -8.352 -6.536 1.00 88.00 113 ALA A N 1
ATOM 861 C CA . ALA A 1 113 ? 3.797 -8.565 -6.736 1.00 88.00 113 ALA A CA 1
ATOM 862 C C . ALA A 1 113 ? 3.347 -9.925 -6.175 1.00 88.00 113 ALA A C 1
ATOM 864 O O . ALA A 1 113 ? 2.302 -10.008 -5.535 1.00 88.00 113 ALA A O 1
ATOM 865 N N . GLY A 1 114 ? 4.158 -10.973 -6.356 1.00 87.19 114 GLY A N 1
ATOM 866 C CA . GLY A 1 114 ? 3.933 -12.295 -5.777 1.00 87.19 114 GLY A CA 1
ATOM 867 C C . GLY A 1 114 ? 3.936 -12.279 -4.249 1.00 87.19 114 GLY A C 1
ATOM 868 O O . GLY A 1 114 ? 3.007 -12.802 -3.644 1.00 87.19 114 GLY A O 1
ATOM 869 N N . LEU A 1 115 ? 4.919 -11.621 -3.625 1.00 86.44 115 LEU A N 1
ATOM 870 C CA . LEU A 1 115 ? 5.002 -11.476 -2.167 1.00 86.44 115 LEU A CA 1
ATOM 871 C C . LEU A 1 115 ? 3.784 -10.742 -1.596 1.00 86.44 115 LEU A C 1
ATOM 873 O O . LEU A 1 115 ? 3.200 -11.194 -0.611 1.00 86.44 115 LEU A O 1
ATOM 877 N N . LEU A 1 116 ? 3.362 -9.650 -2.239 1.00 85.00 116 LEU A N 1
ATOM 878 C CA . LEU A 1 116 ? 2.170 -8.908 -1.824 1.00 85.00 116 LEU A CA 1
ATOM 879 C C . LEU A 1 116 ? 0.883 -9.713 -2.050 1.00 85.00 116 LEU A C 1
ATOM 881 O O . LEU A 1 116 ? -0.067 -9.577 -1.287 1.00 85.00 116 LEU A O 1
ATOM 885 N N . HIS A 1 117 ? 0.848 -10.557 -3.084 1.00 87.56 117 HIS A N 1
ATOM 886 C CA . HIS A 1 117 ? -0.273 -11.458 -3.341 1.00 87.56 117 HIS A CA 1
ATOM 887 C C . HIS A 1 117 ? -0.364 -12.587 -2.306 1.00 87.56 117 HIS A C 1
ATOM 889 O O . HIS A 1 117 ? -1.466 -13.000 -1.955 1.00 87.56 117 HIS A O 1
ATOM 895 N N . THR A 1 118 ? 0.778 -13.085 -1.820 1.00 87.56 118 THR A N 1
ATOM 896 C CA . THR A 1 118 ? 0.826 -14.110 -0.766 1.00 87.56 118 THR A CA 1
ATOM 897 C C . THR A 1 118 ? 0.583 -13.556 0.630 1.00 87.56 118 THR A C 1
ATOM 899 O O . THR A 1 118 ? 0.186 -14.318 1.508 1.00 87.56 118 THR A O 1
ATOM 902 N N . ALA A 1 119 ? 0.805 -12.257 0.847 1.00 86.44 119 ALA A N 1
ATOM 903 C CA . ALA A 1 119 ? 0.445 -11.619 2.102 1.00 86.44 119 ALA A CA 1
ATOM 904 C C . ALA A 1 119 ? -1.075 -11.721 2.292 1.00 86.44 119 ALA A C 1
ATOM 906 O O . ALA A 1 119 ? -1.847 -11.409 1.382 1.00 86.44 119 ALA A O 1
ATOM 907 N N . ASP A 1 120 ? -1.523 -12.173 3.465 1.00 83.44 120 ASP A N 1
ATOM 908 C CA . ASP A 1 120 ? -2.950 -12.335 3.739 1.00 83.44 120 ASP A CA 1
ATOM 909 C C . ASP A 1 120 ? -3.612 -10.968 3.973 1.00 83.44 120 ASP A C 1
ATOM 911 O O . ASP A 1 120 ? -3.876 -10.537 5.096 1.00 83.44 120 ASP A O 1
ATOM 915 N N . VAL A 1 121 ? -3.885 -10.260 2.874 1.00 81.06 121 VAL A N 1
ATOM 916 C CA . VAL A 1 121 ? -4.547 -8.950 2.886 1.00 81.06 121 VAL A CA 1
ATOM 917 C C . VAL A 1 121 ? -5.940 -9.056 3.513 1.00 81.06 121 VAL A C 1
ATOM 919 O O . VAL A 1 121 ? -6.431 -8.085 4.083 1.00 81.06 121 VAL A O 1
ATOM 922 N N . LYS A 1 122 ? -6.594 -10.226 3.440 1.00 84.06 122 LYS A N 1
ATOM 923 C CA . LYS A 1 122 ? -7.900 -10.429 4.077 1.00 84.06 122 LYS A CA 1
ATOM 924 C C . LYS A 1 122 ? -7.756 -10.463 5.593 1.00 84.06 122 LYS A C 1
ATOM 926 O O . LYS A 1 122 ? -8.433 -9.678 6.244 1.00 84.06 122 LYS A O 1
ATOM 931 N N . ALA A 1 123 ? -6.843 -11.274 6.125 1.00 83.31 123 ALA A N 1
ATOM 932 C CA . ALA A 1 123 ? -6.569 -11.304 7.561 1.00 83.31 123 ALA A CA 1
ATOM 933 C C . ALA A 1 123 ? -6.083 -9.941 8.079 1.00 83.31 123 ALA A C 1
ATOM 935 O O . ALA A 1 123 ? -6.500 -9.499 9.148 1.00 83.31 123 ALA A O 1
ATOM 936 N N . ALA A 1 124 ? -5.273 -9.223 7.292 1.00 80.56 124 ALA A N 1
ATOM 937 C CA . ALA A 1 124 ? -4.834 -7.879 7.651 1.00 80.56 124 ALA A CA 1
ATOM 938 C C . ALA A 1 124 ? -6.013 -6.889 7.774 1.00 80.56 124 ALA A C 1
ATOM 940 O O . ALA A 1 124 ? -6.060 -6.081 8.705 1.00 80.56 124 ALA A O 1
ATOM 941 N N . LEU A 1 125 ? -6.992 -6.975 6.869 1.00 77.06 125 LEU A N 1
ATOM 942 C CA . LEU A 1 125 ? -8.213 -6.160 6.897 1.00 77.06 125 LEU A CA 1
ATOM 943 C C . LEU A 1 125 ? -9.170 -6.561 8.028 1.00 77.06 125 LEU A C 1
ATOM 945 O O . LEU A 1 125 ? -9.818 -5.690 8.597 1.00 77.06 125 LEU A O 1
ATOM 949 N N . ASP A 1 126 ? -9.212 -7.844 8.390 1.00 82.81 126 ASP A N 1
ATOM 950 C CA . ASP A 1 126 ? -10.027 -8.361 9.499 1.00 82.81 126 ASP A CA 1
ATOM 951 C C . ASP A 1 126 ? -9.461 -7.985 10.887 1.00 82.81 126 ASP A C 1
ATOM 953 O O . ASP A 1 126 ? -10.040 -8.328 11.917 1.00 82.81 126 ASP A O 1
ATOM 957 N N . GLY A 1 127 ? -8.349 -7.241 10.924 1.00 77.56 127 GLY A N 1
ATOM 958 C CA . GLY A 1 127 ? -7.749 -6.711 12.147 1.00 77.56 127 GLY A CA 1
ATOM 959 C C . GLY A 1 127 ? -6.658 -7.597 12.745 1.00 77.56 127 GLY A C 1
ATOM 960 O O . GLY A 1 127 ? -6.195 -7.314 13.850 1.00 77.56 127 GLY A O 1
ATOM 961 N N . ASP A 1 128 ? -6.204 -8.638 12.039 1.00 84.06 128 ASP A N 1
ATOM 962 C CA . ASP A 1 128 ? -5.077 -9.437 12.512 1.00 84.06 128 ASP A CA 1
ATOM 963 C C . ASP A 1 128 ? -3.777 -8.620 12.457 1.00 84.06 128 ASP A C 1
ATOM 965 O O . ASP A 1 128 ? -3.251 -8.262 11.397 1.00 84.06 128 ASP A O 1
ATOM 969 N N . THR A 1 129 ? -3.245 -8.330 13.642 1.00 80.81 129 THR A N 1
ATOM 970 C CA . THR A 1 129 ? -1.998 -7.581 13.830 1.00 80.81 129 THR A CA 1
ATOM 971 C C . THR A 1 129 ? -0.792 -8.263 13.180 1.00 80.81 129 THR A C 1
ATOM 973 O O . THR A 1 129 ? 0.111 -7.570 12.702 1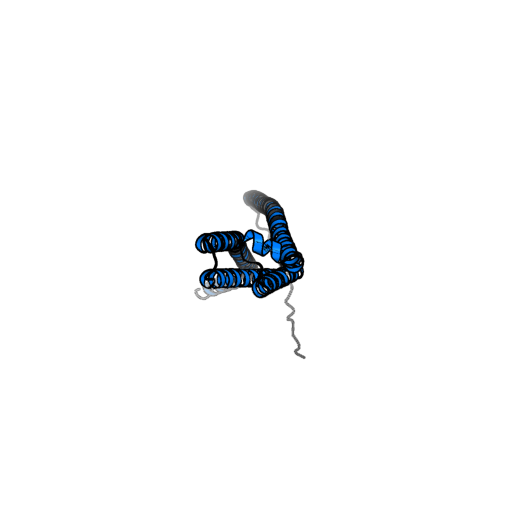.00 80.81 129 THR A O 1
ATOM 976 N N . PHE A 1 130 ? -0.767 -9.600 13.108 1.00 84.25 130 PHE A N 1
ATOM 977 C CA . PHE A 1 130 ? 0.342 -10.333 12.498 1.00 84.25 130 PHE A CA 1
ATOM 978 C C . PHE A 1 130 ? 0.329 -10.190 10.973 1.00 84.25 130 PHE A C 1
ATOM 980 O O . PHE A 1 130 ? 1.330 -9.768 10.390 1.00 84.25 130 PHE A O 1
ATOM 987 N N . ALA A 1 131 ? -0.820 -10.450 10.343 1.00 82.75 131 ALA A N 1
ATOM 988 C CA . ALA A 1 131 ? -0.997 -10.304 8.898 1.00 82.75 131 ALA A CA 1
ATOM 989 C C . ALA A 1 131 ? -0.728 -8.863 8.435 1.00 82.75 131 ALA A C 1
ATOM 991 O O . ALA A 1 131 ? -0.048 -8.630 7.436 1.00 82.75 131 ALA A O 1
ATOM 992 N N . ARG A 1 132 ? -1.170 -7.873 9.219 1.00 77.75 132 ARG A N 1
ATOM 993 C CA . ARG A 1 132 ? -0.859 -6.455 8.990 1.00 77.75 132 ARG A CA 1
ATOM 994 C C . ARG A 1 132 ? 0.638 -6.166 8.971 1.00 77.75 132 ARG A C 1
ATOM 996 O O . ARG A 1 132 ? 1.115 -5.451 8.092 1.00 77.75 132 ARG A O 1
ATOM 1003 N N . ARG A 1 133 ? 1.392 -6.736 9.914 1.00 82.12 133 ARG A N 1
ATOM 1004 C CA . ARG A 1 133 ? 2.851 -6.572 9.985 1.00 82.12 133 ARG A CA 1
ATOM 1005 C C . ARG A 1 133 ? 3.563 -7.202 8.791 1.00 82.12 133 ARG A C 1
ATOM 1007 O O . ARG A 1 133 ? 4.624 -6.739 8.384 1.00 82.12 133 ARG A O 1
ATOM 1014 N N . GLU A 1 134 ? 3.010 -8.269 8.237 1.00 84.06 134 GLU A N 1
ATOM 1015 C CA . GLU A 1 134 ? 3.554 -8.924 7.050 1.00 84.06 134 GLU A CA 1
ATOM 1016 C C . GLU A 1 134 ? 3.290 -8.106 5.777 1.00 84.06 134 GLU A C 1
ATOM 1018 O O . GLU A 1 134 ? 4.205 -7.890 4.974 1.00 84.06 134 GLU A O 1
ATOM 1023 N N . VAL A 1 135 ? 2.085 -7.541 5.643 1.00 83.56 135 VAL A N 1
ATOM 1024 C CA . VAL A 1 135 ? 1.754 -6.585 4.574 1.00 83.56 135 VAL A CA 1
ATOM 1025 C C . VAL A 1 135 ? 2.645 -5.342 4.661 1.00 83.56 135 VAL A C 1
ATOM 1027 O O . VAL A 1 135 ? 3.222 -4.935 3.657 1.00 83.56 135 VAL A O 1
ATOM 1030 N N . SER A 1 136 ? 2.851 -4.768 5.850 1.00 81.56 136 SER A N 1
ATOM 1031 C CA . SER A 1 136 ? 3.697 -3.575 5.988 1.00 81.56 136 SER A CA 1
ATOM 1032 C C . SER A 1 136 ? 5.167 -3.858 5.679 1.00 81.56 136 SER A C 1
ATOM 1034 O O . SER A 1 136 ? 5.818 -3.063 5.005 1.00 81.56 136 SER A O 1
ATOM 1036 N N . ARG A 1 137 ? 5.697 -5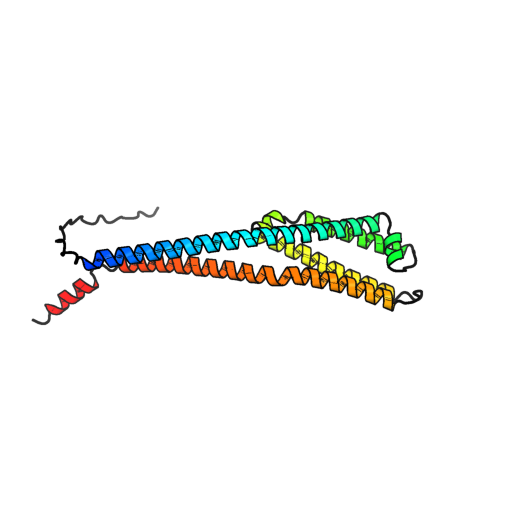.017 6.091 1.00 83.12 137 ARG A N 1
ATOM 1037 C CA . ARG A 1 137 ? 7.073 -5.418 5.756 1.00 83.12 137 ARG A CA 1
ATOM 1038 C C . ARG A 1 137 ? 7.249 -5.661 4.265 1.00 83.12 137 ARG A C 1
ATOM 1040 O O . ARG A 1 137 ? 8.249 -5.220 3.711 1.00 83.12 137 ARG A O 1
ATOM 1047 N N . SER A 1 138 ? 6.307 -6.337 3.614 1.00 82.94 138 SER A N 1
ATOM 1048 C CA . SER A 1 138 ? 6.381 -6.579 2.168 1.00 82.94 138 SER A CA 1
ATOM 1049 C C . SER A 1 138 ? 6.283 -5.277 1.367 1.00 82.94 138 SER A C 1
ATOM 1051 O O . SER A 1 138 ? 7.048 -5.079 0.424 1.00 82.94 138 SER A O 1
ATOM 1053 N N . LEU A 1 139 ? 5.437 -4.345 1.803 1.00 80.38 139 LEU A N 1
ATOM 1054 C CA . LEU A 1 139 ? 5.295 -3.018 1.206 1.00 80.38 139 LEU A CA 1
ATOM 1055 C C . LEU A 1 139 ? 6.548 -2.150 1.437 1.00 80.38 139 LEU A C 1
ATOM 1057 O O . LEU A 1 139 ? 7.048 -1.535 0.497 1.00 80.38 139 LEU A O 1
ATOM 1061 N N . ALA A 1 140 ? 7.136 -2.190 2.638 1.00 80.00 140 ALA A N 1
ATOM 1062 C CA . ALA A 1 140 ? 8.405 -1.527 2.947 1.00 80.00 140 ALA A CA 1
ATOM 1063 C C . ALA A 1 140 ? 9.583 -2.088 2.131 1.00 80.00 140 ALA A C 1
ATOM 1065 O O . ALA A 1 140 ? 10.430 -1.329 1.664 1.00 80.00 140 ALA A O 1
ATOM 1066 N N . VAL A 1 141 ? 9.638 -3.407 1.924 1.00 81.69 141 VAL A N 1
ATOM 1067 C CA . VAL A 1 141 ? 10.650 -4.038 1.062 1.00 81.69 141 VAL A CA 1
ATOM 1068 C C . VAL A 1 141 ? 10.446 -3.637 -0.399 1.00 81.69 141 VAL A C 1
ATOM 1070 O O . VAL A 1 141 ? 11.426 -3.352 -1.085 1.00 81.69 141 VAL A O 1
ATOM 1073 N N . GLY A 1 142 ? 9.197 -3.553 -0.866 1.00 81.94 142 GLY A N 1
ATOM 1074 C CA . GLY A 1 142 ? 8.880 -3.047 -2.202 1.00 81.94 142 GLY A CA 1
ATOM 1075 C C . GLY A 1 142 ? 9.355 -1.608 -2.415 1.00 81.94 142 GLY A C 1
ATOM 1076 O O . GLY A 1 142 ? 10.002 -1.327 -3.420 1.00 81.94 142 GLY A O 1
ATOM 1077 N N . LEU A 1 143 ? 9.122 -0.737 -1.430 1.00 76.31 143 LEU A N 1
ATOM 1078 C CA . LEU A 1 143 ? 9.592 0.652 -1.417 1.00 76.31 143 LEU A CA 1
ATOM 1079 C C . LEU A 1 143 ? 11.111 0.771 -1.436 1.00 76.31 143 LEU A C 1
ATOM 1081 O O . LEU A 1 143 ? 11.672 1.533 -2.221 1.00 76.31 143 LEU A O 1
ATOM 1085 N N . LEU A 1 144 ? 11.777 0.027 -0.551 1.00 79.25 144 LEU A N 1
ATOM 1086 C CA . LEU A 1 144 ? 13.231 0.024 -0.484 1.00 79.25 144 LEU A CA 1
ATOM 1087 C C . LEU A 1 144 ? 13.820 -0.432 -1.817 1.00 79.25 144 LEU A C 1
ATOM 1089 O O . LEU A 1 144 ? 14.807 0.138 -2.274 1.00 79.25 144 LEU A O 1
ATOM 1093 N N . SER A 1 145 ? 13.197 -1.428 -2.448 1.00 80.62 145 SER A N 1
ATOM 1094 C CA . SER A 1 145 ? 13.622 -1.870 -3.763 1.00 80.62 145 SER A CA 1
ATOM 1095 C C . SER A 1 145 ? 13.457 -0.773 -4.809 1.00 80.62 145 SER A C 1
ATOM 1097 O O . SER A 1 145 ? 14.452 -0.431 -5.433 1.00 80.62 145 SER A O 1
ATOM 1099 N N . ASP A 1 146 ? 12.275 -0.159 -4.946 1.00 79.25 146 ASP A N 1
ATOM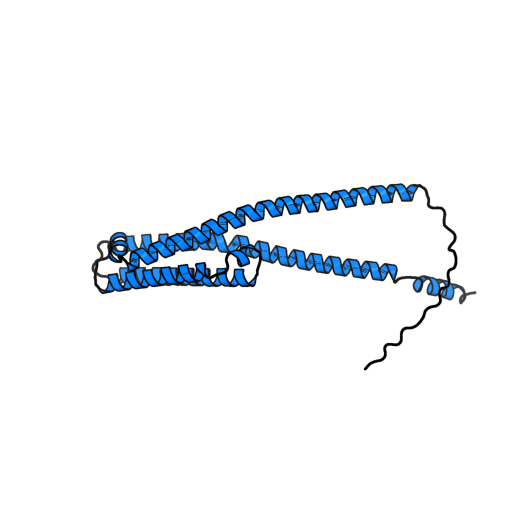 1100 C CA . ASP A 1 146 ? 12.068 0.924 -5.925 1.00 79.25 146 ASP A CA 1
ATOM 1101 C C . ASP A 1 146 ? 13.072 2.067 -5.743 1.00 79.25 146 ASP A C 1
ATOM 1103 O O . ASP A 1 146 ? 13.589 2.601 -6.722 1.00 79.25 146 ASP A O 1
ATOM 1107 N N . ALA A 1 147 ? 13.396 2.420 -4.495 1.00 76.06 147 ALA A N 1
ATOM 1108 C CA . ALA A 1 147 ? 14.396 3.440 -4.198 1.00 76.06 147 ALA A CA 1
ATOM 1109 C C . ALA A 1 147 ? 15.800 3.032 -4.678 1.00 76.06 147 ALA A C 1
ATOM 1111 O O . ALA A 1 147 ? 16.514 3.845 -5.270 1.00 76.06 147 ALA A O 1
ATOM 1112 N N . VAL A 1 148 ? 16.193 1.772 -4.460 1.00 76.31 148 VAL A N 1
ATOM 1113 C CA . VAL A 1 148 ? 17.453 1.220 -4.981 1.00 76.31 148 VAL A CA 1
ATOM 1114 C C . VAL A 1 148 ? 17.450 1.226 -6.508 1.00 76.31 148 VAL A C 1
ATOM 1116 O O . VAL A 1 148 ? 18.459 1.564 -7.119 1.00 76.31 148 VAL A O 1
ATOM 1119 N N . ASP A 1 149 ? 16.323 0.922 -7.137 1.00 76.31 149 ASP A N 1
ATOM 1120 C CA . ASP A 1 149 ? 16.206 0.884 -8.592 1.00 76.31 149 ASP A CA 1
ATOM 1121 C C . ASP A 1 149 ? 16.257 2.260 -9.227 1.00 76.31 149 ASP A C 1
ATOM 1123 O O . ASP A 1 149 ? 16.957 2.448 -10.219 1.00 76.31 149 ASP A O 1
ATOM 1127 N N . ALA A 1 150 ? 15.592 3.240 -8.621 1.00 74.88 150 ALA A N 1
ATOM 1128 C CA . ALA A 1 150 ? 15.727 4.635 -9.003 1.00 74.88 150 ALA A CA 1
ATOM 1129 C C . ALA A 1 150 ? 17.186 5.089 -8.867 1.00 74.88 150 ALA A C 1
ATOM 1131 O O . ALA A 1 150 ? 17.717 5.714 -9.782 1.00 74.88 150 ALA A O 1
ATOM 1132 N N . PHE A 1 151 ? 17.867 4.721 -7.777 1.00 74.94 151 PHE A N 1
ATOM 1133 C CA . PHE A 1 151 ? 19.283 5.034 -7.590 1.00 74.94 151 PHE A CA 1
ATOM 1134 C C . PHE A 1 151 ? 20.169 4.389 -8.665 1.00 74.94 151 PHE A C 1
ATOM 1136 O O . PHE A 1 151 ? 21.014 5.068 -9.245 1.00 74.94 151 PHE A O 1
ATOM 1143 N N . VAL A 1 152 ? 19.955 3.107 -8.976 1.00 75.94 152 VAL A N 1
ATOM 1144 C CA . VAL A 1 152 ? 20.695 2.388 -10.025 1.00 75.94 152 VAL A CA 1
ATOM 1145 C C . VAL A 1 152 ? 20.421 2.990 -11.402 1.00 75.94 152 VAL A C 1
ATOM 1147 O O . VAL A 1 152 ? 21.363 3.175 -12.166 1.00 75.94 152 VAL A O 1
ATOM 1150 N N . LEU A 1 153 ? 19.171 3.337 -11.717 1.00 73.00 153 LEU A N 1
ATOM 1151 C CA . LEU A 1 153 ? 18.800 3.971 -12.985 1.00 73.00 153 LEU A CA 1
ATOM 1152 C C . LEU A 1 153 ? 19.422 5.360 -13.128 1.00 73.00 153 LEU A C 1
ATOM 1154 O O . LEU A 1 153 ? 19.975 5.666 -14.180 1.00 73.00 153 LEU A O 1
ATOM 1158 N N . ILE A 1 154 ? 19.391 6.178 -12.072 1.00 74.69 154 ILE A N 1
ATOM 1159 C CA . ILE A 1 154 ? 20.042 7.495 -12.048 1.00 74.69 154 ILE A CA 1
ATOM 1160 C C . ILE A 1 154 ? 21.553 7.342 -12.218 1.00 74.69 154 ILE A C 1
ATOM 1162 O O . ILE A 1 154 ? 22.153 8.058 -13.015 1.00 74.69 154 ILE A O 1
ATOM 1166 N N . PHE A 1 155 ? 22.171 6.402 -11.499 1.00 76.50 155 PHE A N 1
ATOM 1167 C CA . PHE A 1 155 ? 23.606 6.152 -11.593 1.00 76.50 155 PHE A CA 1
ATOM 1168 C C . PHE A 1 155 ? 24.002 5.677 -12.994 1.00 76.50 155 PHE A C 1
ATOM 1170 O O . PHE A 1 155 ? 24.951 6.199 -13.571 1.00 76.50 155 PHE A O 1
ATOM 1177 N N . TYR A 1 156 ? 23.248 4.735 -13.566 1.00 74.56 156 TYR A N 1
ATOM 1178 C CA . TYR A 1 156 ? 23.453 4.238 -14.924 1.00 74.56 156 TYR A CA 1
ATOM 1179 C C . TYR A 1 156 ? 23.294 5.352 -15.968 1.00 74.56 156 TYR A C 1
ATOM 1181 O O . TYR A 1 156 ? 24.154 5.502 -16.833 1.00 74.56 156 TYR A O 1
ATOM 1189 N N . ALA A 1 157 ? 22.250 6.178 -15.848 1.00 73.19 157 ALA A N 1
ATOM 1190 C CA . ALA A 1 157 ? 22.025 7.326 -16.725 1.00 73.19 157 ALA A CA 1
ATOM 1191 C C . ALA A 1 157 ? 23.148 8.370 -16.614 1.00 73.19 157 ALA A C 1
ATOM 1193 O O . ALA A 1 157 ? 23.569 8.925 -17.622 1.00 73.19 157 ALA A O 1
ATOM 1194 N N . ALA A 1 158 ? 23.664 8.616 -15.406 1.00 75.88 158 ALA A N 1
ATOM 1195 C CA . ALA A 1 158 ? 24.759 9.557 -15.175 1.00 75.88 158 ALA A CA 1
ATOM 1196 C C . ALA A 1 158 ? 26.114 9.064 -15.713 1.00 75.88 158 ALA A C 1
ATOM 1198 O O . ALA A 1 158 ? 26.983 9.882 -15.999 1.00 75.88 158 ALA A O 1
ATOM 1199 N N . TRP A 1 159 ? 26.307 7.746 -15.821 1.00 78.50 159 TRP A N 1
ATOM 1200 C CA . TRP A 1 159 ? 27.543 7.128 -16.319 1.00 78.50 159 TRP A CA 1
ATOM 1201 C C . TRP A 1 159 ? 27.541 6.846 -17.823 1.00 78.50 159 TRP A C 1
ATOM 1203 O O . TRP A 1 159 ? 28.573 6.482 -18.384 1.00 78.50 159 TRP A O 1
ATOM 1213 N N . SER A 1 160 ? 26.390 6.970 -18.473 1.00 73.06 160 SER A N 1
ATOM 1214 C CA . SER A 1 160 ? 26.261 6.741 -19.902 1.00 73.06 160 SER A CA 1
ATOM 1215 C C . SER A 1 160 ? 26.601 8.015 -20.679 1.00 73.06 160 SER A C 1
ATOM 1217 O O . SER A 1 160 ? 25.795 8.941 -20.739 1.00 73.06 160 SER A O 1
ATOM 1219 N N . ASP A 1 161 ? 27.773 8.041 -21.316 1.00 70.12 161 ASP A N 1
ATOM 1220 C CA . ASP A 1 161 ? 28.250 9.169 -22.140 1.00 70.12 161 ASP A CA 1
ATOM 1221 C C . ASP A 1 161 ? 27.382 9.450 -23.390 1.00 70.12 161 ASP A C 1
ATOM 1223 O O . ASP A 1 161 ? 27.539 10.491 -24.025 1.00 70.12 161 ASP A O 1
ATOM 1227 N N . ASP A 1 162 ? 26.460 8.550 -23.753 1.00 72.56 162 ASP A N 1
ATOM 1228 C CA . ASP A 1 162 ? 25.768 8.556 -25.055 1.00 72.56 162 ASP A CA 1
ATOM 1229 C C . ASP A 1 162 ? 24.333 9.131 -25.020 1.00 72.56 162 ASP A C 1
ATOM 1231 O O . ASP A 1 162 ? 23.554 8.963 -25.956 1.00 72.56 162 ASP A O 1
ATOM 1235 N N . TRP A 1 163 ? 23.919 9.768 -23.918 1.00 63.59 163 TRP A N 1
ATOM 1236 C CA . TRP A 1 163 ? 22.529 10.213 -23.753 1.00 63.59 163 TRP A CA 1
ATOM 1237 C C . TRP A 1 163 ? 22.365 11.681 -24.135 1.00 63.59 163 TRP A C 1
ATOM 1239 O O . TRP A 1 163 ? 22.960 12.568 -23.528 1.00 63.59 163 TRP A O 1
ATOM 1249 N N . GLY A 1 164 ? 21.495 11.951 -25.114 1.00 71.00 164 GLY A N 1
ATOM 1250 C CA . GLY A 1 164 ? 21.231 13.309 -25.598 1.00 71.00 164 GLY A CA 1
ATOM 1251 C C . GLY A 1 164 ? 20.748 14.276 -24.507 1.00 71.00 164 GLY A C 1
ATOM 1252 O O . GLY A 1 164 ? 21.060 15.465 -24.569 1.00 71.00 164 GLY A O 1
ATOM 1253 N N . ASN A 1 165 ? 20.017 13.786 -23.492 1.00 70.19 165 ASN A N 1
ATOM 1254 C CA . ASN A 1 165 ? 19.647 14.575 -22.313 1.00 70.19 165 ASN A CA 1
ATOM 1255 C C . ASN A 1 165 ? 19.436 13.704 -21.048 1.00 70.19 165 ASN A C 1
ATOM 1257 O O . ASN A 1 165 ? 18.304 13.306 -20.751 1.00 70.19 165 ASN A O 1
ATOM 1261 N N . PRO A 1 166 ? 20.490 13.432 -20.254 1.00 70.00 166 PRO A N 1
ATOM 1262 C CA . PRO A 1 166 ? 20.392 12.598 -19.050 1.00 70.00 166 PRO A CA 1
ATOM 1263 C C . PRO A 1 166 ? 19.484 13.213 -17.974 1.00 70.00 166 PRO A C 1
ATOM 1265 O O . PRO A 1 166 ? 18.882 12.493 -17.177 1.00 70.00 166 PRO A O 1
ATOM 1268 N N . MET A 1 167 ? 19.314 14.542 -17.974 1.00 73.31 167 MET A N 1
ATOM 1269 C CA . MET A 1 167 ? 18.483 15.236 -16.987 1.00 73.31 167 MET A CA 1
ATOM 1270 C C . MET A 1 167 ? 17.008 14.858 -17.102 1.00 73.31 167 MET A C 1
ATOM 1272 O O . MET A 1 167 ? 16.338 14.728 -16.082 1.00 73.31 167 MET A O 1
ATOM 1276 N N . THR A 1 168 ? 16.493 14.640 -18.315 1.00 68.38 168 THR A N 1
ATOM 1277 C CA . THR A 1 168 ? 15.083 14.275 -18.506 1.00 68.38 168 THR A CA 1
ATOM 1278 C C . THR A 1 168 ? 14.773 12.924 -17.874 1.00 68.38 168 THR A C 1
ATOM 1280 O O . THR A 1 168 ? 13.781 12.804 -17.158 1.00 68.38 168 THR A O 1
ATOM 1283 N N . VAL A 1 169 ? 15.638 11.927 -18.068 1.00 67.50 169 VAL A N 1
ATOM 1284 C CA . VAL A 1 169 ? 15.418 10.591 -17.499 1.00 67.50 169 VAL A CA 1
ATOM 1285 C C . VAL A 1 169 ? 15.566 10.611 -15.984 1.00 67.50 169 VAL A C 1
ATOM 1287 O O . VAL A 1 169 ? 14.744 10.017 -15.289 1.00 67.50 169 VAL A O 1
ATOM 1290 N N . ILE A 1 170 ? 16.541 11.355 -15.455 1.00 72.12 170 ILE A N 1
ATOM 1291 C CA . ILE A 1 170 ? 16.700 11.541 -14.007 1.00 72.12 170 ILE A CA 1
ATOM 1292 C C . ILE A 1 170 ? 15.446 12.192 -13.409 1.00 72.12 170 ILE A C 1
ATOM 1294 O O . ILE A 1 170 ? 14.930 11.701 -12.408 1.00 72.12 170 ILE A O 1
ATOM 1298 N N . ILE A 1 171 ? 14.912 13.248 -14.033 1.00 72.38 171 ILE A N 1
ATOM 1299 C CA . ILE A 1 171 ? 13.715 13.951 -13.548 1.00 72.38 171 ILE A CA 1
ATOM 1300 C C . ILE A 1 171 ? 12.482 13.048 -13.614 1.00 72.38 171 ILE A C 1
ATOM 1302 O O . ILE A 1 171 ? 11.761 12.947 -12.626 1.00 72.38 171 ILE A O 1
ATOM 1306 N N . VAL A 1 172 ? 12.237 12.367 -14.737 1.00 69.81 172 VAL A N 1
ATOM 1307 C CA . VAL A 1 172 ? 11.075 11.475 -14.882 1.00 69.81 172 VAL A CA 1
ATOM 1308 C C . VAL A 1 172 ? 11.153 10.326 -13.878 1.00 69.81 172 VAL A C 1
ATOM 1310 O O . VAL A 1 172 ? 10.170 10.049 -13.194 1.00 69.81 172 VAL A O 1
ATOM 1313 N N . THR A 1 173 ? 12.327 9.712 -13.719 1.00 69.69 173 THR A N 1
ATOM 1314 C CA . THR A 1 173 ? 12.534 8.614 -12.764 1.00 69.69 173 THR A CA 1
ATOM 1315 C C . THR A 1 173 ? 12.355 9.093 -11.324 1.00 69.69 173 THR A C 1
ATOM 1317 O O . THR A 1 173 ? 11.666 8.440 -10.545 1.00 69.69 173 THR A O 1
ATOM 1320 N N . ALA A 1 174 ? 12.901 10.261 -10.972 1.00 71.56 174 ALA A N 1
ATOM 1321 C CA . ALA A 1 174 ? 12.743 10.846 -9.644 1.00 71.56 174 ALA A CA 1
ATOM 1322 C C . ALA A 1 174 ? 11.284 11.220 -9.345 1.00 71.56 174 ALA A C 1
ATOM 1324 O O . ALA A 1 174 ? 10.813 10.987 -8.236 1.00 71.56 174 ALA A O 1
ATOM 1325 N N . VAL A 1 175 ? 10.550 11.761 -10.324 1.00 70.88 175 VAL A N 1
ATOM 1326 C CA . VAL A 1 175 ? 9.125 12.092 -10.179 1.00 70.88 175 VAL A CA 1
ATOM 1327 C C . VAL A 1 175 ? 8.288 10.830 -10.000 1.00 70.88 175 VAL A C 1
ATOM 1329 O O . VAL A 1 175 ? 7.434 10.804 -9.122 1.00 70.88 175 VAL A O 1
ATOM 1332 N N . VAL A 1 176 ? 8.540 9.774 -10.777 1.00 74.25 176 VAL A N 1
ATOM 1333 C CA . VAL A 1 176 ? 7.842 8.489 -10.616 1.00 74.25 176 VAL A CA 1
ATOM 1334 C C . VAL A 1 176 ? 8.133 7.887 -9.241 1.00 74.25 176 VAL A C 1
ATOM 1336 O O . VAL A 1 176 ? 7.194 7.528 -8.536 1.00 74.25 176 VAL A O 1
ATOM 1339 N N . ALA A 1 177 ? 9.399 7.869 -8.816 1.00 74.75 177 ALA A N 1
ATOM 1340 C CA . ALA A 1 177 ? 9.787 7.377 -7.496 1.00 74.75 177 ALA A CA 1
ATOM 1341 C C . ALA A 1 177 ? 9.152 8.198 -6.359 1.00 74.75 177 ALA A C 1
ATOM 1343 O O . ALA A 1 177 ? 8.675 7.632 -5.378 1.00 74.75 177 ALA A O 1
ATOM 1344 N N . LEU A 1 178 ? 9.090 9.529 -6.494 1.00 70.75 178 LEU A N 1
ATOM 1345 C CA . LEU A 1 178 ? 8.427 10.411 -5.528 1.00 70.75 178 LEU A CA 1
ATOM 1346 C C . LEU A 1 178 ? 6.915 10.196 -5.494 1.00 70.75 178 LEU A C 1
ATOM 1348 O O . LEU A 1 178 ? 6.342 10.185 -4.411 1.00 70.75 178 LEU A O 1
ATOM 1352 N N . LEU A 1 179 ? 6.265 10.020 -6.647 1.00 70.12 179 LEU A N 1
ATOM 1353 C CA . LEU A 1 179 ? 4.834 9.730 -6.705 1.00 70.12 179 LEU A CA 1
ATOM 1354 C C . LEU A 1 179 ? 4.533 8.389 -6.039 1.00 70.12 179 LEU A C 1
ATOM 1356 O O . LEU A 1 179 ? 3.649 8.336 -5.191 1.00 70.12 179 LEU A O 1
ATOM 1360 N N . GLU A 1 180 ? 5.289 7.334 -6.340 1.00 70.94 180 GLU A N 1
ATOM 1361 C CA . GLU A 1 180 ? 5.146 6.038 -5.665 1.00 70.94 180 GLU A CA 1
ATOM 1362 C C . GLU A 1 180 ? 5.351 6.181 -4.151 1.00 70.94 180 GLU A C 1
ATOM 1364 O O . GLU A 1 180 ? 4.509 5.736 -3.371 1.00 70.94 180 GLU A O 1
ATOM 1369 N N . HIS A 1 181 ? 6.404 6.887 -3.730 1.00 72.62 181 HIS A N 1
ATOM 1370 C CA . HIS A 1 181 ? 6.700 7.112 -2.318 1.00 72.62 181 HIS A CA 1
ATOM 1371 C C . HIS A 1 181 ? 5.602 7.906 -1.598 1.00 72.62 181 HIS A C 1
ATOM 1373 O O . HIS A 1 181 ? 5.177 7.505 -0.521 1.00 72.62 181 HIS A O 1
ATOM 1379 N N . LEU A 1 182 ? 5.082 8.979 -2.201 1.00 69.81 182 LEU A N 1
ATOM 1380 C CA . LEU A 1 182 ? 3.989 9.780 -1.640 1.00 69.81 182 LEU A CA 1
ATOM 1381 C C . LEU A 1 182 ? 2.671 9.005 -1.584 1.00 69.81 182 LEU A C 1
ATOM 1383 O O . LEU A 1 182 ? 1.930 9.135 -0.613 1.00 69.81 182 LEU A O 1
ATOM 1387 N N . THR A 1 183 ? 2.388 8.173 -2.590 1.00 67.19 183 THR A N 1
ATOM 1388 C CA . THR A 1 183 ? 1.174 7.341 -2.599 1.00 67.19 183 THR A CA 1
ATOM 1389 C C . THR A 1 183 ? 1.225 6.297 -1.481 1.00 67.19 183 THR A C 1
ATOM 1391 O O . THR A 1 183 ? 0.205 5.977 -0.881 1.00 67.19 183 THR A O 1
ATOM 1394 N N . LEU A 1 184 ? 2.417 5.782 -1.172 1.00 66.69 184 LEU A N 1
ATOM 1395 C CA . LEU A 1 184 ? 2.617 4.780 -0.126 1.00 66.69 184 LEU A CA 1
ATOM 1396 C C . LEU A 1 184 ? 2.723 5.414 1.264 1.00 66.69 184 LEU A C 1
ATOM 1398 O O . LEU A 1 184 ? 2.203 4.845 2.218 1.00 66.69 184 LEU A O 1
ATOM 1402 N N . TRP A 1 185 ? 3.299 6.613 1.369 1.00 68.88 185 TRP A N 1
ATOM 1403 C CA . TRP A 1 185 ? 3.303 7.398 2.604 1.00 68.88 185 TRP A CA 1
ATOM 1404 C C . TRP A 1 185 ? 1.884 7.830 2.999 1.00 68.88 185 TRP A C 1
ATOM 1406 O O . TRP A 1 185 ? 1.478 7.666 4.146 1.00 68.88 185 TRP A O 1
ATOM 1416 N N . SER A 1 186 ? 1.068 8.220 2.013 1.00 64.25 186 SER A N 1
ATOM 1417 C CA . SER A 1 186 ? -0.371 8.469 2.179 1.00 64.25 186 SER A CA 1
ATOM 1418 C C . SER A 1 186 ? -1.158 7.249 2.679 1.00 64.25 186 SER A C 1
ATOM 1420 O O . SER A 1 186 ? -2.254 7.421 3.201 1.00 64.25 186 SER A O 1
ATOM 1422 N N . LEU A 1 187 ? -0.641 6.029 2.508 1.00 63.78 187 LEU A N 1
ATOM 1423 C CA . LEU A 1 187 ? -1.249 4.797 3.023 1.00 63.78 187 LEU A CA 1
ATOM 1424 C C . LEU A 1 187 ? -0.637 4.358 4.370 1.00 63.78 187 LEU A C 1
ATOM 1426 O O . LEU A 1 187 ? -1.150 3.432 4.999 1.00 63.78 187 LEU A O 1
ATOM 1430 N N . SER A 1 188 ? 0.471 4.969 4.812 1.00 66.50 188 SER A N 1
ATOM 1431 C CA . SER A 1 188 ? 1.262 4.488 5.953 1.00 66.50 188 SER A CA 1
ATOM 1432 C C . SER A 1 188 ? 1.141 5.297 7.240 1.00 66.50 188 SER A C 1
ATOM 1434 O O . SER A 1 188 ? 1.620 4.816 8.257 1.00 66.50 188 SER A O 1
ATOM 1436 N N . GLU A 1 189 ? 0.583 6.507 7.232 1.00 57.12 189 GLU A N 1
ATOM 1437 C CA . GLU A 1 189 ? 0.589 7.370 8.431 1.00 57.12 189 GLU A CA 1
ATOM 1438 C C . GLU A 1 189 ? -0.783 7.424 9.120 1.00 57.12 189 GLU A C 1
ATOM 1440 O O . GLU A 1 189 ? -0.885 7.177 10.319 1.00 57.12 189 GLU A O 1
ATOM 1445 N N . ASP A 1 190 ? -1.862 7.600 8.356 1.00 56.88 190 ASP A N 1
ATOM 1446 C CA . ASP A 1 190 ? -3.184 7.850 8.946 1.00 56.88 190 ASP A CA 1
ATOM 1447 C C . ASP A 1 190 ? -3.882 6.588 9.495 1.00 56.88 190 ASP A C 1
ATOM 1449 O O . ASP A 1 190 ? -4.733 6.672 10.381 1.00 56.88 190 ASP A O 1
ATOM 1453 N N . GLU A 1 191 ? -3.522 5.397 9.008 1.00 57.50 191 GLU A N 1
ATOM 1454 C CA . GLU A 1 191 ? -4.234 4.156 9.354 1.00 57.50 191 GLU A CA 1
ATOM 1455 C C . GLU A 1 191 ? -3.648 3.425 10.576 1.00 57.50 191 GLU A C 1
ATOM 1457 O O . GLU A 1 191 ? -4.332 2.642 11.240 1.00 57.50 191 GLU A O 1
ATOM 1462 N N . TRP A 1 192 ? -2.381 3.677 10.904 1.00 58.31 192 TRP A N 1
ATOM 1463 C CA . TRP A 1 192 ? -1.637 2.875 11.882 1.00 58.31 192 TRP A CA 1
ATOM 1464 C C . TRP A 1 192 ? -1.723 3.470 13.285 1.00 58.31 192 TRP A C 1
ATOM 1466 O O . TRP A 1 192 ? -2.052 2.753 14.234 1.00 58.31 192 TRP A O 1
ATOM 1476 N N . ASP A 1 193 ? -1.563 4.788 13.396 1.00 61.75 193 ASP A N 1
ATOM 1477 C CA . ASP A 1 193 ? -1.658 5.494 14.674 1.00 61.75 193 ASP A CA 1
ATOM 1478 C C . ASP A 1 193 ? -3.092 5.516 15.213 1.00 61.75 193 ASP A C 1
ATOM 1480 O O . ASP A 1 193 ? -3.302 5.386 16.423 1.00 61.75 193 ASP A O 1
ATOM 1484 N N . ALA A 1 194 ? -4.088 5.604 14.324 1.00 60.84 194 ALA A N 1
ATOM 1485 C CA . ALA A 1 194 ? -5.499 5.605 14.697 1.00 60.84 194 ALA A CA 1
ATOM 1486 C C . ALA A 1 194 ? -5.941 4.264 15.310 1.00 60.84 194 ALA A C 1
ATOM 1488 O O . ALA A 1 194 ? -6.707 4.238 16.276 1.00 60.84 194 ALA A O 1
ATOM 1489 N N . LEU A 1 195 ? -5.437 3.140 14.790 1.00 59.16 195 LEU A N 1
ATOM 1490 C CA . LEU A 1 195 ? -5.815 1.806 15.262 1.00 59.16 195 LEU A CA 1
ATOM 1491 C C . LEU A 1 195 ? -5.021 1.369 16.493 1.00 59.16 195 LEU A C 1
ATOM 1493 O O . LEU A 1 195 ? -5.596 0.743 17.387 1.00 59.16 195 LEU A O 1
ATOM 1497 N N . GLU A 1 196 ? -3.747 1.754 16.604 1.00 66.88 196 GLU A N 1
ATOM 1498 C CA . GLU A 1 196 ? -2.984 1.527 17.833 1.00 66.88 196 GLU A CA 1
ATOM 1499 C C . GLU A 1 196 ? -3.568 2.346 18.995 1.00 66.88 196 GLU A C 1
ATOM 1501 O O . GLU A 1 196 ? -3.790 1.793 20.077 1.00 66.88 196 GLU A O 1
ATOM 1506 N N . HIS A 1 197 ? -3.957 3.607 18.752 1.00 67.88 197 HIS A N 1
ATOM 1507 C CA . HIS A 1 197 ? -4.679 4.417 19.739 1.00 67.88 197 HIS A CA 1
ATOM 1508 C C . HIS A 1 197 ? -6.011 3.790 20.146 1.00 67.88 197 HIS A C 1
ATOM 1510 O O . HIS A 1 197 ? -6.291 3.712 21.342 1.00 67.88 197 HIS A O 1
ATOM 1516 N N . ARG A 1 198 ? -6.798 3.287 19.186 1.00 69.19 198 ARG A N 1
ATOM 1517 C CA . ARG A 1 198 ? -8.081 2.628 19.472 1.00 69.19 198 ARG A CA 1
ATOM 1518 C C . ARG A 1 198 ? -7.894 1.367 20.316 1.00 69.19 198 ARG A C 1
ATOM 1520 O O . ARG A 1 198 ? -8.612 1.186 21.293 1.00 69.19 198 ARG A O 1
ATOM 1527 N N . SER A 1 199 ? -6.883 0.549 20.017 1.00 73.75 199 SER A N 1
ATOM 1528 C CA . SER A 1 199 ? -6.578 -0.654 20.807 1.00 73.75 199 SER A CA 1
ATOM 1529 C C . SER A 1 199 ? -6.130 -0.326 22.238 1.00 73.75 199 SER A C 1
ATOM 1531 O O . SER A 1 199 ? -6.543 -0.983 23.194 1.00 73.75 199 SER A O 1
ATOM 1533 N N . LEU A 1 200 ? -5.333 0.735 22.410 1.00 76.38 200 LEU A N 1
ATOM 1534 C CA . LEU A 1 200 ? -4.897 1.222 23.719 1.00 76.38 200 LEU A CA 1
ATOM 1535 C C . LEU A 1 200 ? -6.054 1.815 24.518 1.00 76.38 200 LEU A C 1
ATOM 1537 O O . LEU A 1 200 ? -6.099 1.678 25.741 1.00 76.38 200 LEU A O 1
ATOM 1541 N N . GLU A 1 201 ? -6.968 2.506 23.847 1.00 77.44 201 GLU A N 1
ATOM 1542 C CA . GLU A 1 201 ? -8.157 3.071 24.468 1.00 77.44 201 GLU A CA 1
ATOM 1543 C C . GLU A 1 201 ? -9.118 1.963 24.910 1.00 77.44 201 GLU A C 1
ATOM 1545 O O . GLU A 1 201 ? -9.562 1.970 26.058 1.00 77.44 201 GLU A O 1
ATOM 1550 N N . GLU A 1 202 ? -9.331 0.946 24.072 1.00 80.25 202 GLU A N 1
ATOM 1551 C CA . GLU A 1 202 ? -10.109 -0.249 24.410 1.00 80.25 202 GLU A CA 1
ATOM 1552 C C . GLU A 1 202 ? -9.479 -1.043 25.566 1.00 80.25 202 GLU A C 1
ATOM 1554 O O . GLU A 1 202 ? -10.194 -1.430 26.495 1.00 80.25 202 GLU A O 1
ATOM 1559 N N . ASP A 1 203 ? -8.151 -1.223 25.593 1.00 86.50 203 ASP A N 1
ATOM 1560 C CA . ASP A 1 203 ? -7.457 -1.855 26.724 1.00 86.50 203 ASP A CA 1
ATOM 1561 C C . ASP A 1 203 ? -7.646 -1.043 28.010 1.00 86.50 203 ASP A C 1
ATOM 1563 O O . ASP A 1 203 ? -8.090 -1.582 29.027 1.00 86.50 203 ASP A O 1
ATOM 1567 N N . LYS A 1 204 ? -7.406 0.274 27.970 1.00 87.50 204 LYS A N 1
ATOM 1568 C CA . LYS A 1 204 ? -7.634 1.167 29.118 1.00 87.50 204 LYS A CA 1
ATOM 1569 C C . LYS A 1 204 ? -9.073 1.086 29.611 1.00 87.50 204 LYS A C 1
ATOM 1571 O O . LYS A 1 204 ? -9.301 1.010 30.818 1.00 87.50 204 LYS A O 1
ATOM 1576 N N . GLN A 1 205 ? -10.040 1.067 28.702 1.00 86.19 205 GLN A N 1
ATOM 1577 C CA . GLN A 1 205 ? -11.456 0.998 29.033 1.00 86.19 205 GLN A CA 1
ATOM 1578 C C . GLN A 1 205 ? -11.830 -0.375 29.605 1.00 86.19 205 GLN A C 1
ATOM 1580 O O . GLN A 1 205 ? -12.593 -0.451 30.569 1.00 86.19 205 GLN A O 1
ATOM 1585 N N . SER A 1 206 ? -11.242 -1.459 29.095 1.00 84.81 206 SER A N 1
ATOM 1586 C CA . SER A 1 206 ? -11.422 -2.812 29.630 1.00 84.81 206 SER A CA 1
ATOM 1587 C C . SER A 1 206 ? -10.852 -2.941 31.047 1.00 84.81 206 SER A C 1
ATOM 1589 O O . SER A 1 206 ? -11.529 -3.451 31.945 1.00 84.81 206 SER A O 1
ATOM 1591 N N . ARG A 1 207 ? -9.659 -2.384 31.283 1.00 90.88 207 ARG A N 1
ATOM 1592 C CA . ARG A 1 207 ? -8.981 -2.367 32.583 1.00 90.88 207 ARG A CA 1
ATOM 1593 C C . ARG A 1 207 ? -9.718 -1.484 33.579 1.00 90.88 207 ARG A C 1
ATOM 1595 O O . ARG A 1 207 ? -9.910 -1.891 34.721 1.00 90.88 207 ARG A O 1
ATOM 1602 N N . MET A 1 208 ? -10.208 -0.325 33.143 1.00 92.75 208 MET A N 1
ATOM 1603 C CA . MET A 1 208 ? -11.045 0.555 33.958 1.00 92.75 208 MET A CA 1
ATOM 1604 C C . MET A 1 208 ? -12.366 -0.122 34.332 1.00 92.75 208 MET A C 1
ATOM 1606 O O . MET A 1 208 ? -12.757 -0.100 35.495 1.00 92.75 208 MET A O 1
ATOM 1610 N N . ASN A 1 209 ? -13.020 -0.802 33.390 1.00 89.75 209 ASN A N 1
ATOM 1611 C CA . ASN A 1 209 ? -14.235 -1.566 33.664 1.00 89.75 209 ASN A CA 1
ATOM 1612 C C . ASN A 1 209 ? -13.989 -2.735 34.624 1.00 89.75 209 ASN A C 1
ATOM 1614 O O . ASN A 1 209 ? -14.825 -2.995 35.489 1.00 89.75 209 ASN A O 1
ATOM 1618 N N . ALA A 1 210 ? -12.862 -3.439 34.494 1.00 91.88 210 ALA A N 1
ATOM 1619 C CA . ALA A 1 210 ? -12.468 -4.491 35.427 1.00 91.88 210 ALA A CA 1
ATOM 1620 C C . ALA A 1 210 ? -12.259 -3.927 36.841 1.00 91.88 210 ALA A C 1
ATOM 1622 O O . ALA A 1 210 ? -12.819 -4.457 37.800 1.00 91.88 210 ALA A O 1
ATOM 1623 N N . TRP A 1 211 ? -11.547 -2.804 36.945 1.00 96.00 211 TRP A N 1
ATOM 1624 C CA . TRP A 1 211 ? -11.286 -2.110 38.202 1.00 96.00 211 TRP A CA 1
ATOM 1625 C C . TRP A 1 211 ? -12.566 -1.596 38.875 1.00 96.00 211 TRP A C 1
ATOM 1627 O O . TRP A 1 211 ? -12.772 -1.824 40.065 1.00 96.00 211 TRP A O 1
ATOM 1637 N N . LEU A 1 212 ? -13.487 -0.989 38.118 1.00 92.56 212 LEU A N 1
ATOM 1638 C CA . LEU A 1 212 ? -14.798 -0.566 38.628 1.00 92.56 212 LEU A CA 1
ATOM 1639 C C . LEU A 1 212 ? -15.617 -1.755 39.149 1.00 92.56 212 LEU A C 1
ATOM 1641 O O . LEU A 1 212 ? -16.283 -1.655 40.180 1.00 92.56 212 LEU A O 1
ATOM 1645 N N . ARG A 1 213 ? -15.536 -2.904 38.468 1.00 91.81 213 ARG A N 1
ATOM 1646 C CA . ARG A 1 213 ? -16.178 -4.146 38.915 1.00 91.81 213 ARG A CA 1
ATOM 1647 C C . ARG A 1 213 ? -15.596 -4.647 40.236 1.00 91.81 213 ARG A C 1
ATOM 1649 O O . ARG A 1 213 ? -16.348 -5.157 41.062 1.00 91.81 213 ARG A O 1
ATOM 1656 N N . GLU A 1 214 ? -14.288 -4.522 40.442 1.00 95.38 214 GLU A N 1
ATOM 1657 C CA . GLU A 1 214 ? -13.637 -4.869 41.711 1.00 95.38 214 GLU A CA 1
ATOM 1658 C C . GLU A 1 214 ? -14.018 -3.902 42.835 1.00 95.38 214 GLU A C 1
ATOM 1660 O O . GLU A 1 214 ? -14.362 -4.351 43.926 1.00 95.38 214 GLU A O 1
ATOM 1665 N N . LEU A 1 215 ? -14.056 -2.597 42.565 1.00 93.25 215 LEU A N 1
ATOM 1666 C CA . LEU A 1 215 ? -14.510 -1.577 43.517 1.00 93.25 215 LEU A CA 1
ATOM 1667 C C . LEU A 1 215 ? -15.938 -1.807 44.005 1.00 93.25 215 LEU A C 1
ATOM 1669 O O . LEU A 1 215 ? -16.183 -1.758 45.209 1.00 93.25 215 LEU A O 1
ATOM 1673 N N . GLY A 1 216 ? -16.853 -2.136 43.091 1.00 90.19 216 GLY A N 1
ATOM 1674 C CA . GLY A 1 216 ? -18.224 -2.490 43.456 1.00 90.19 216 GLY A CA 1
ATOM 1675 C C . GLY A 1 216 ? -18.281 -3.700 44.395 1.00 90.19 216 GLY A C 1
ATOM 1676 O O . GLY A 1 216 ? -19.034 -3.694 45.369 1.00 90.19 216 GLY A O 1
ATOM 1677 N N . ARG A 1 217 ? -17.422 -4.709 44.174 1.00 90.19 217 ARG A N 1
ATOM 1678 C CA . ARG A 1 217 ? -17.306 -5.849 45.099 1.00 90.19 217 ARG A CA 1
ATOM 1679 C C . ARG A 1 217 ? -16.781 -5.414 46.463 1.00 90.19 217 ARG A C 1
ATOM 1681 O O . ARG A 1 217 ? -17.302 -5.908 47.454 1.00 90.19 217 ARG A O 1
ATOM 1688 N N . PHE A 1 218 ? -15.806 -4.503 46.525 1.00 87.44 218 PHE A N 1
ATOM 1689 C CA . PHE A 1 218 ? -15.264 -4.004 47.792 1.00 87.44 218 PHE A CA 1
ATOM 1690 C C . PHE A 1 218 ? -16.282 -3.208 48.607 1.00 87.44 218 PHE A C 1
ATOM 1692 O O . PHE A 1 218 ? -16.313 -3.357 49.826 1.00 87.44 218 PHE A O 1
ATOM 1699 N N . GLU A 1 219 ? -17.129 -2.400 47.967 1.00 84.19 219 GLU A N 1
ATOM 1700 C CA . GLU A 1 219 ? -18.225 -1.708 48.655 1.00 84.19 219 GLU A CA 1
ATOM 1701 C C . GLU A 1 219 ? -19.260 -2.691 49.205 1.00 84.19 219 GLU A C 1
ATOM 1703 O O . GLU A 1 219 ? -19.669 -2.572 50.359 1.00 84.19 219 GLU A O 1
ATOM 1708 N N . GLN A 1 220 ? -19.626 -3.715 48.431 1.00 83.19 220 GLN A N 1
ATOM 1709 C CA . GLN A 1 220 ? -20.525 -4.774 48.900 1.00 83.19 220 GLN A CA 1
ATOM 1710 C C . GLN A 1 220 ? -19.902 -5.654 49.986 1.00 83.19 220 GLN A C 1
ATOM 1712 O O . GLN A 1 220 ? -20.598 -6.074 50.909 1.00 83.19 220 GLN A O 1
ATOM 1717 N N . SER A 1 221 ? -18.590 -5.888 49.928 1.00 78.81 221 SER A N 1
ATOM 1718 C CA . SER A 1 221 ? -17.822 -6.578 50.964 1.00 78.81 221 SER A CA 1
ATOM 1719 C C . SER A 1 221 ? -17.314 -5.642 52.062 1.00 78.81 221 SER A C 1
ATOM 1721 O O . SER A 1 221 ? -16.483 -6.056 52.871 1.00 78.81 221 SER A O 1
ATOM 1723 N N . ARG A 1 222 ? -17.841 -4.416 52.158 1.00 67.94 222 ARG A N 1
ATOM 1724 C CA . ARG A 1 222 ? -17.692 -3.544 53.327 1.00 67.94 222 ARG A CA 1
ATOM 1725 C C . ARG A 1 222 ? -18.911 -3.646 54.268 1.00 67.94 222 ARG A C 1
ATOM 1727 O O . ARG A 1 222 ? -19.452 -2.604 54.639 1.00 67.94 222 ARG A O 1
ATOM 1734 N N . PRO A 1 223 ? -19.386 -4.835 54.705 1.00 58.59 223 PRO A N 1
ATOM 1735 C CA . PRO A 1 223 ? -20.358 -4.898 55.773 1.00 58.59 223 PRO A CA 1
ATOM 1736 C C . PRO A 1 223 ? -19.642 -4.747 57.124 1.00 58.59 223 PRO A C 1
ATOM 1738 O O . PRO A 1 223 ? -18.668 -5.426 57.446 1.00 58.59 223 PRO A O 1
ATOM 1741 N N . GLU A 1 224 ? -20.165 -3.817 57.916 1.00 55.53 224 GLU A N 1
ATOM 1742 C CA . GLU A 1 224 ? -20.289 -3.883 59.380 1.00 55.53 224 GLU A CA 1
ATOM 1743 C C . GLU A 1 224 ? -19.047 -3.844 60.279 1.00 55.53 224 GLU A C 1
ATOM 1745 O O . GLU A 1 224 ? -19.192 -3.434 61.432 1.00 55.53 224 GLU A O 1
ATOM 1750 N N . SER A 1 225 ? -17.833 -4.121 59.795 1.00 55.25 225 SER A N 1
ATOM 1751 C CA . SER A 1 225 ? -16.600 -3.981 60.600 1.00 55.25 225 SER A CA 1
ATOM 1752 C C . SER A 1 225 ? -16.468 -2.570 61.204 1.00 55.25 225 SER A C 1
ATOM 1754 O O . SER A 1 225 ? -16.186 -2.400 62.392 1.00 55.25 225 SER A O 1
ATOM 1756 N N . SER A 1 226 ? -16.793 -1.540 60.416 1.00 55.62 226 SER A N 1
ATOM 1757 C CA . SER A 1 226 ? -16.764 -0.140 60.861 1.00 55.62 226 SER A CA 1
ATOM 1758 C C . SER A 1 226 ? -17.883 0.200 61.855 1.00 55.62 226 SER A C 1
ATOM 1760 O O . SER A 1 226 ? -17.715 1.089 62.686 1.00 55.62 226 SER A O 1
ATOM 1762 N N . ARG A 1 227 ? -19.022 -0.504 61.795 1.00 55.06 227 ARG A N 1
ATOM 1763 C CA . ARG A 1 227 ? -20.181 -0.250 62.664 1.00 55.06 227 ARG A CA 1
ATOM 1764 C C . ARG A 1 227 ? -19.989 -0.915 64.029 1.00 55.06 227 ARG A C 1
ATOM 1766 O O . ARG A 1 227 ? -20.196 -0.259 65.047 1.00 55.06 227 ARG A O 1
ATOM 1773 N N . ALA A 1 228 ? -19.463 -2.141 64.058 1.00 56.19 228 ALA A N 1
ATOM 1774 C CA . ALA A 1 228 ? -19.110 -2.850 65.289 1.00 56.19 228 ALA A CA 1
ATOM 1775 C C . ALA A 1 228 ? -17.990 -2.150 66.087 1.00 56.19 228 ALA A C 1
ATOM 1777 O O . ALA A 1 228 ? -18.049 -2.097 67.314 1.00 56.19 228 ALA A O 1
ATOM 1778 N N . ALA A 1 229 ? -17.003 -1.548 65.410 1.00 58.31 229 ALA A N 1
ATOM 1779 C CA . ALA A 1 229 ? -15.946 -0.781 66.077 1.00 58.31 229 ALA A CA 1
ATOM 1780 C C . ALA A 1 229 ? -16.447 0.542 66.694 1.00 58.31 229 ALA A C 1
ATOM 1782 O O . ALA A 1 229 ? -15.911 0.979 67.711 1.00 58.31 229 ALA A O 1
ATOM 1783 N N . SER A 1 230 ? -17.478 1.170 66.111 1.00 57.38 230 SER A N 1
ATOM 1784 C CA . SER A 1 230 ? -18.068 2.401 66.663 1.00 57.38 230 SER A CA 1
ATOM 1785 C C . SER A 1 230 ? -18.926 2.153 67.907 1.00 57.38 230 SER A C 1
ATOM 1787 O O . SER A 1 230 ? -18.871 2.948 68.837 1.00 57.38 230 SER A O 1
ATOM 1789 N N . VAL A 1 231 ? -19.642 1.023 67.964 1.00 60.38 231 VAL A N 1
ATOM 1790 C CA . VAL A 1 231 ? -20.477 0.653 69.120 1.00 60.38 231 VAL A CA 1
ATOM 1791 C C . VAL A 1 231 ? -19.605 0.273 70.318 1.00 60.38 231 VAL A C 1
ATOM 1793 O O . VAL A 1 231 ? -19.823 0.764 71.417 1.00 60.38 231 VAL A O 1
ATOM 1796 N N . ARG A 1 232 ? -18.533 -0.502 70.102 1.00 56.28 232 ARG A N 1
ATOM 1797 C CA . ARG A 1 232 ? -17.658 -0.954 71.198 1.00 56.28 232 ARG A CA 1
ATOM 1798 C C . ARG A 1 232 ? -16.894 0.179 71.892 1.00 56.28 232 ARG A C 1
ATOM 1800 O O . ARG A 1 232 ? -16.546 0.054 73.054 1.00 56.28 232 ARG A O 1
ATOM 1807 N N . ARG A 1 233 ? -16.635 1.290 71.195 1.00 57.72 233 ARG A N 1
ATOM 1808 C CA . ARG A 1 233 ? -15.919 2.445 71.764 1.00 57.72 233 ARG A CA 1
ATOM 1809 C C . ARG A 1 233 ? -16.800 3.327 72.651 1.00 57.72 233 ARG A C 1
ATOM 1811 O O . ARG A 1 233 ? -16.270 4.175 73.359 1.00 57.72 233 ARG A O 1
ATOM 1818 N N . GLN A 1 234 ? -18.119 3.165 72.573 1.00 57.31 234 GLN A N 1
ATOM 1819 C CA . GLN A 1 234 ? -19.071 3.964 73.338 1.00 57.31 234 GLN A CA 1
ATOM 1820 C C . GLN A 1 234 ? -19.375 3.342 74.710 1.00 57.31 234 GLN A C 1
ATOM 1822 O O . GLN A 1 234 ? -19.695 4.079 75.636 1.00 57.31 234 GLN A O 1
ATOM 1827 N N . ASP A 1 235 ? -19.168 2.030 74.861 1.00 59.44 235 ASP A N 1
ATOM 1828 C CA . ASP A 1 235 ? -19.341 1.311 76.131 1.00 59.44 235 ASP A CA 1
ATOM 1829 C C . ASP A 1 235 ? -18.122 1.427 77.072 1.00 59.44 235 ASP A C 1
ATOM 1831 O O . ASP A 1 235 ? -18.276 1.296 78.279 1.00 59.44 235 ASP A O 1
ATOM 1835 N N . ASP A 1 236 ? -16.926 1.741 76.559 1.00 63.44 236 ASP A N 1
ATOM 1836 C CA . ASP A 1 236 ? -15.703 1.891 77.376 1.00 63.44 236 ASP A CA 1
ATOM 1837 C C . ASP A 1 236 ? -15.540 3.299 78.007 1.00 63.44 236 ASP A C 1
ATOM 1839 O O . ASP A 1 236 ? -14.529 3.574 78.656 1.00 63.44 236 ASP A O 1
ATOM 1843 N N . MET A 1 237 ? -16.492 4.221 77.800 1.00 59.34 237 MET A N 1
ATOM 1844 C CA . MET A 1 237 ? -16.468 5.578 78.386 1.00 59.34 237 MET A CA 1
ATOM 1845 C C . MET A 1 237 ? -17.590 5.854 79.404 1.00 59.34 237 MET A C 1
ATOM 1847 O O . MET A 1 237 ? -17.729 7.000 79.839 1.00 59.34 237 MET A O 1
ATOM 1851 N N . ALA A 1 238 ? -18.377 4.842 79.778 1.00 52.09 238 ALA A N 1
ATOM 1852 C CA . ALA A 1 238 ? -19.381 4.915 80.843 1.00 52.09 238 ALA A CA 1
ATOM 1853 C C . ALA A 1 238 ? -18.918 4.118 82.070 1.00 52.09 238 ALA A C 1
ATOM 1855 O O . ALA A 1 238 ? -19.161 4.604 83.198 1.00 52.09 238 ALA A O 1
#

Secondary structure (DSSP, 8-state):
-----PPPPP------------THHHHHHHHHHHHHHHHHHHHHHHHHHHHHHHHHHHHHHHHHHHHHHHHHHHHHHHHHH-HHHHHHHTT----HHHHHHHHHHHHHHHHHHHHHHHS-HHHHHTT-HHHHHHHHHHHHHHHHHHHHHHHHHHHHHHH-TT-S-HHHHHHHHHHHHHHHHHHHHHHHSHHHHHHHHHHHHHHHHHHHHHHHHHHHHHHHT--SHHHHHHHHHHHTT-

Foldseek 3Di:
DDDDDDDDDDPPDDPDPDDPDDPVVVVVVVVVVVVVVVVVVVVVVVVVVVVVVLVVVLVVVVVVLLVQLVVLLVQLVCLQVPVVVVCVVLVHPPDPVSSVLSNVSSVVSNVLSVQLVPQPSVCVSVPNPVSVVSNVVSLVVVLVVLVVVLVVQLVVLVPDPPDPDSVVSNVVSVVVNVVSVVVVVVVPDPPPVVVVVVVVVVVVVVVVVVVVVVVVVVVVVPPDPVVVVVVVVVVVVD

Sequence (238 aa):
MATVTTPLLPLSASPTAAAPMTEGAAGQLQQHLQRYHHHQQQHQNQQQAAGRSDTVEARIQRVAISTFVLVRFFRGLSLVVYPRFGLYALDVPSDGSSCMLASLIGVRDILLAGLLHTADVKAALDGDTFARREVSRSLAVGLLSDAVDAFVLIFYAAWSDDWGNPMTVIIVTAVVALLEHLTLWSLSEDEWDALEHRSLEEDKQSRMNAWLRELGRFEQSRPESSRAASVRRQDDMA

Organism: NCBI:txid1079267

pLDDT: mean 75.71, std 12.67, range [43.53, 96.0]

Radius of gyration: 34.54 Å; chains: 1; bounding box: 70×48×108 Å